Protein AF-A0A974NKE7-F1 (afdb_monomer_lite)

Organism: Peribacillus psychrosaccharolyticus (NCBI:txid1407)

Sequence (252 aa):
MKPCNKSVGILALEALNRRIPELHPKKKYVEEDVRKSLAGFKGEMEVNRHLVRLHNPAYRIFHGLRLSEMYEEHFQMDFLLISPSFFLLIEVIRQKNLFLEWLQRNDFPDIPIEHLVVIANQHAIIKASPQHFSIFDVLINSDYLSLKIEMLQQKYQSETFNQHELLKLSTLLLTSDSPLQINILQKYAINEDELLNGVHCTICFALPMNRKNGNWICHSCGYSSPDSHLPSLRDYTLLKNILLRIRNFVSS

InterPro domains:
  IPR011528 Nuclease-related domain, NERD [PF08378] (39-105)
  IPR011528 Nuclease-related domain, NERD [PS50965] (39-148)

Secondary structure (DSSP, 8-state):
-B-----HHHHHHHHHHHHS-TT-TTHHHHHHHHHHHHHHHHHHHHHHHHHTT---TT-EEEEEEEEE-GGG-EEEEEEEEE-SS-EEEES-HHHHHHHHHHHHHTTPPP--EEEEEEE--TT------GGGGGGGGTEEEGGGHHHHHHHHHHH--S--S-HHHHHHHHHHHHHS-------HHHHHT--GGGSPPS---TTT--SPPEEETTEEE-TTT--EETTTHHHHHHHHHHHH-----GGGGS--

Radius of gyration: 22.73 Å; chains: 1; bounding box: 68×38×58 Å

Foldseek 3Di:
DADLDQALVLLLLVLQLLWFDPPDPCNVVSVVVNVVSVVVSVLLVLLVVLVVPPPDPQKDKHAFFWFADPPRDIDTFGIWIDGQAEIETADDPVVVVRVVVVCVVVVHDDHHYYYAPEGSDPPDDDDDDPVPPVNVVRYYYSVCPSVVVVVVCVVGVDGPDDPVRVVVVVVVSVVRGDRDDDQPCVVSVHDPVSTAAAFADPPPRDPHFDDDPQWTADPPPRDIDNCSCVSVQVNCCSNVVDNDDPVVRHDD

pLDDT: mean 86.79, std 11.86, range [33.91, 97.44]

Structure (mmCIF, N/CA/C/O backbone):
data_AF-A0A974NKE7-F1
#
_entry.id   AF-A0A974NKE7-F1
#
loop_
_atom_site.group_PDB
_atom_site.id
_atom_site.type_symbol
_atom_site.label_atom_id
_atom_site.label_alt_id
_atom_site.label_comp_id
_atom_site.label_asym_id
_atom_site.label_entity_id
_atom_site.label_seq_id
_atom_site.pdbx_PDB_ins_code
_atom_site.Cartn_x
_atom_site.Cartn_y
_atom_site.Cartn_z
_atom_site.occupancy
_atom_site.B_iso_or_equiv
_atom_site.auth_seq_id
_atom_site.auth_comp_id
_atom_site.auth_asym_id
_atom_site.auth_atom_id
_atom_site.pdbx_PDB_model_num
ATOM 1 N N . MET A 1 1 ? 4.248 4.163 13.910 1.00 75.62 1 MET A N 1
ATOM 2 C CA . MET A 1 1 ? 3.367 4.548 12.785 1.00 75.62 1 MET A CA 1
ATOM 3 C C . MET A 1 1 ? 3.995 4.023 11.509 1.00 75.62 1 MET A C 1
ATOM 5 O O . MET A 1 1 ? 5.210 4.133 11.379 1.00 75.62 1 MET A O 1
ATOM 9 N N . LYS A 1 2 ? 3.202 3.447 10.605 1.00 78.12 2 LYS A N 1
ATOM 10 C CA . LYS A 1 2 ? 3.658 2.992 9.281 1.00 78.12 2 LYS A CA 1
ATOM 11 C C . LYS A 1 2 ? 2.958 3.866 8.239 1.00 78.12 2 LYS A C 1
ATOM 13 O O . LYS A 1 2 ? 1.738 3.800 8.235 1.00 78.12 2 LYS A O 1
ATOM 18 N N . PRO A 1 3 ? 3.665 4.695 7.443 1.00 80.19 3 PRO A N 1
ATOM 19 C CA . PRO A 1 3 ? 3.057 5.666 6.525 1.00 80.19 3 PRO A CA 1
ATOM 20 C C . PRO A 1 3 ? 2.392 5.010 5.304 1.00 80.19 3 PRO A C 1
ATOM 22 O O . PRO A 1 3 ? 2.797 3.931 4.875 1.00 80.19 3 PRO A O 1
ATOM 25 N N . CYS A 1 4 ? 1.409 5.699 4.718 1.00 84.38 4 CYS A N 1
ATOM 26 C CA . CYS A 1 4 ? 0.718 5.286 3.496 1.00 84.38 4 CYS A CA 1
ATOM 27 C C . CYS A 1 4 ? 1.604 5.566 2.271 1.00 84.38 4 CYS A C 1
ATOM 29 O O . CYS A 1 4 ? 1.568 6.651 1.691 1.00 84.38 4 CYS A O 1
ATOM 31 N N . ASN A 1 5 ? 2.438 4.594 1.907 1.00 87.12 5 ASN A N 1
ATOM 32 C CA . ASN A 1 5 ? 3.333 4.652 0.752 1.00 87.12 5 ASN A CA 1
ATOM 33 C C . ASN A 1 5 ? 2.929 3.609 -0.291 1.00 87.12 5 ASN A C 1
ATOM 35 O O . ASN A 1 5 ? 2.316 2.597 0.044 1.00 87.12 5 ASN A O 1
ATOM 39 N N . LYS A 1 6 ? 3.346 3.813 -1.549 1.00 87.88 6 LYS A N 1
ATOM 40 C CA . LYS A 1 6 ? 3.208 2.784 -2.589 1.00 87.88 6 LYS A CA 1
ATOM 41 C C . LYS A 1 6 ? 3.825 1.474 -2.103 1.00 87.88 6 LYS A C 1
ATOM 43 O O . LYS A 1 6 ? 4.974 1.457 -1.654 1.00 87.88 6 LYS A O 1
ATOM 48 N N . SER A 1 7 ? 3.078 0.383 -2.236 1.00 87.06 7 SER A N 1
ATOM 49 C CA . SER A 1 7 ? 3.582 -0.946 -1.904 1.00 87.06 7 SER A CA 1
ATOM 50 C C . SER A 1 7 ? 4.723 -1.353 -2.842 1.00 87.06 7 SER A C 1
ATOM 52 O O . SER A 1 7 ? 4.833 -0.868 -3.974 1.00 87.06 7 SER A O 1
ATOM 54 N N . VAL A 1 8 ? 5.558 -2.296 -2.393 1.00 85.62 8 VAL A N 1
ATOM 55 C CA . VAL A 1 8 ? 6.632 -2.880 -3.216 1.00 85.62 8 VAL A CA 1
ATOM 56 C C . VAL A 1 8 ? 6.077 -3.430 -4.533 1.00 85.62 8 VAL A C 1
ATOM 58 O O . VAL A 1 8 ? 6.705 -3.263 -5.573 1.00 85.62 8 VAL A O 1
ATOM 61 N N . GLY A 1 9 ? 4.867 -3.998 -4.513 1.00 88.25 9 GLY A N 1
ATOM 62 C CA . GLY A 1 9 ? 4.185 -4.480 -5.712 1.00 88.25 9 GLY A CA 1
ATOM 63 C C . GLY A 1 9 ? 3.892 -3.389 -6.736 1.00 88.25 9 GLY A C 1
ATOM 64 O O . GLY A 1 9 ? 4.171 -3.582 -7.916 1.00 88.25 9 GLY A O 1
ATOM 65 N N . ILE A 1 10 ? 3.392 -2.228 -6.297 1.00 90.44 10 ILE A N 1
ATOM 66 C CA . ILE A 1 10 ? 3.147 -1.082 -7.189 1.00 90.44 10 ILE A CA 1
ATOM 67 C C . ILE A 1 10 ? 4.469 -0.588 -7.776 1.00 90.44 10 ILE A C 1
ATOM 69 O O . ILE A 1 10 ? 4.565 -0.378 -8.982 1.00 90.44 10 ILE A O 1
ATOM 73 N N . LEU A 1 11 ? 5.501 -0.446 -6.940 1.00 92.00 11 LEU A N 1
ATOM 74 C CA . LEU A 1 11 ? 6.817 0.016 -7.384 1.00 92.00 11 LEU A CA 1
ATOM 75 C C . LEU A 1 11 ? 7.448 -0.948 -8.400 1.00 92.00 11 LEU A C 1
ATOM 77 O O . LEU A 1 11 ? 7.973 -0.502 -9.420 1.00 92.00 11 LEU A O 1
ATOM 81 N N . ALA A 1 12 ? 7.369 -2.258 -8.149 1.00 92.06 12 ALA A N 1
ATOM 82 C CA . ALA A 1 12 ? 7.861 -3.293 -9.057 1.00 92.06 12 ALA A CA 1
ATOM 83 C C . ALA A 1 12 ? 7.084 -3.311 -10.378 1.00 92.06 12 ALA A C 1
ATOM 85 O O . ALA A 1 12 ? 7.673 -3.467 -11.444 1.00 92.06 12 ALA A O 1
ATOM 86 N N . LEU A 1 13 ? 5.773 -3.090 -10.325 1.00 93.88 13 LEU A N 1
ATOM 87 C CA . LEU A 1 13 ? 4.921 -3.013 -11.504 1.00 93.88 13 LEU A CA 1
ATOM 88 C C . LEU A 1 13 ? 5.218 -1.767 -12.359 1.00 93.88 13 LEU A C 1
ATOM 90 O O . LEU A 1 13 ? 5.323 -1.866 -13.581 1.00 93.88 13 LEU A O 1
ATOM 94 N N . GLU A 1 14 ? 5.440 -0.608 -11.733 1.00 95.44 14 GLU A N 1
ATOM 95 C CA . GLU A 1 14 ? 5.904 0.601 -12.424 1.00 95.44 14 GLU A CA 1
ATOM 96 C C . GLU A 1 14 ? 7.304 0.409 -13.036 1.00 95.44 14 GLU A C 1
ATOM 98 O O . GLU A 1 14 ? 7.554 0.861 -14.156 1.00 95.44 14 GLU A O 1
ATOM 103 N N . ALA A 1 15 ? 8.211 -0.267 -12.321 1.00 94.69 15 ALA A N 1
ATOM 104 C CA . ALA A 1 15 ? 9.543 -0.611 -12.819 1.00 94.69 15 ALA A CA 1
ATOM 105 C C . ALA A 1 15 ? 9.474 -1.549 -14.031 1.00 94.69 15 ALA A C 1
ATOM 107 O O . ALA A 1 15 ? 10.172 -1.322 -15.019 1.00 94.69 15 ALA A O 1
ATOM 108 N N . LEU A 1 16 ? 8.595 -2.556 -13.988 1.00 95.56 16 LEU A N 1
ATOM 109 C CA . LEU A 1 16 ? 8.365 -3.469 -15.106 1.00 95.56 16 LEU A CA 1
ATOM 110 C C . LEU A 1 16 ? 7.853 -2.701 -16.322 1.00 95.56 16 LEU A C 1
ATOM 112 O O . LEU A 1 16 ? 8.377 -2.875 -17.417 1.00 95.56 16 LEU A O 1
ATOM 116 N N . ASN A 1 17 ? 6.888 -1.799 -16.128 1.00 96.56 17 ASN A N 1
ATOM 117 C CA . ASN A 1 17 ? 6.334 -1.014 -17.226 1.00 96.56 17 ASN A CA 1
ATOM 118 C C . ASN A 1 17 ? 7.380 -0.137 -17.930 1.00 96.56 17 ASN A C 1
ATOM 120 O O . ASN A 1 17 ? 7.339 0.009 -19.149 1.00 96.56 17 ASN A O 1
ATOM 124 N N . ARG A 1 18 ? 8.336 0.427 -17.178 1.00 95.00 18 ARG A N 1
ATOM 125 C CA . ARG A 1 18 ? 9.456 1.194 -17.752 1.00 95.00 18 ARG A CA 1
ATOM 126 C C . ARG A 1 18 ? 10.454 0.325 -18.514 1.00 95.00 18 ARG A C 1
ATOM 128 O O . ARG A 1 18 ? 11.163 0.833 -19.372 1.00 95.00 18 ARG A O 1
ATOM 135 N N . ARG A 1 19 ? 10.562 -0.958 -18.162 1.00 95.25 19 ARG A N 1
ATOM 136 C CA . ARG A 1 19 ? 11.617 -1.854 -18.658 1.00 95.25 19 ARG A CA 1
ATOM 137 C C . ARG A 1 19 ? 11.140 -2.891 -19.657 1.00 95.25 19 ARG A C 1
ATOM 139 O O . ARG A 1 19 ? 11.972 -3.584 -20.223 1.00 95.25 19 ARG A O 1
ATOM 146 N N . ILE A 1 20 ? 9.844 -2.999 -19.892 1.00 94.94 20 ILE A N 1
ATOM 147 C CA . ILE A 1 20 ? 9.301 -3.867 -20.927 1.00 94.94 20 ILE A CA 1
ATOM 148 C C . ILE A 1 20 ? 9.230 -3.094 -22.261 1.00 94.94 20 ILE A C 1
ATOM 150 O O . ILE A 1 20 ? 8.749 -1.952 -22.267 1.00 94.94 20 ILE A O 1
ATOM 154 N N . PRO A 1 21 ? 9.700 -3.667 -23.388 1.00 95.38 21 PRO A N 1
ATOM 155 C CA . PRO A 1 21 ? 9.634 -3.008 -24.691 1.00 95.38 21 PRO A CA 1
ATOM 156 C C . PRO A 1 21 ? 8.208 -2.578 -25.060 1.00 95.38 21 PRO A C 1
ATOM 158 O O . PRO A 1 21 ? 7.247 -3.293 -24.786 1.00 95.38 21 PRO A O 1
ATOM 161 N N . GLU A 1 22 ? 8.064 -1.438 -25.738 1.00 94.00 22 GLU A N 1
ATOM 162 C CA . GLU A 1 22 ? 6.749 -0.893 -26.125 1.00 94.00 22 GLU A CA 1
ATOM 163 C C . GLU A 1 22 ? 5.931 -1.852 -27.007 1.00 94.00 22 GLU A C 1
ATOM 165 O O . GLU A 1 22 ? 4.713 -1.944 -26.884 1.00 94.00 22 GLU A O 1
ATOM 170 N N . LEU A 1 23 ? 6.599 -2.628 -27.865 1.00 96.00 23 LEU A N 1
ATOM 171 C CA . LEU A 1 23 ? 5.958 -3.612 -28.747 1.00 96.00 23 LEU A CA 1
ATOM 172 C C . LEU A 1 23 ? 5.770 -4.995 -28.096 1.00 96.00 23 LEU A C 1
ATOM 174 O O . LEU A 1 23 ? 5.348 -5.938 -28.764 1.00 96.00 23 LEU A O 1
ATOM 178 N N . HIS A 1 24 ? 6.089 -5.147 -26.809 1.00 97.06 24 HIS A N 1
ATOM 179 C CA . HIS A 1 24 ? 6.007 -6.434 -26.129 1.00 97.06 24 HIS A CA 1
ATOM 180 C C . HIS A 1 24 ? 4.543 -6.902 -25.967 1.00 97.06 24 HIS A C 1
ATOM 182 O O . HIS A 1 24 ? 3.697 -6.108 -25.540 1.00 97.06 24 HIS A O 1
ATOM 188 N N . PRO A 1 25 ? 4.215 -8.196 -26.180 1.00 96.75 25 PRO A N 1
ATOM 189 C CA . PRO A 1 25 ? 2.836 -8.704 -26.088 1.00 96.75 25 PRO A CA 1
ATOM 190 C C . PRO A 1 25 ? 2.139 -8.424 -24.747 1.00 96.75 25 PRO A C 1
ATOM 192 O O . PRO A 1 25 ? 0.920 -8.270 -24.681 1.00 96.75 25 PRO A O 1
ATOM 195 N N . LYS A 1 26 ? 2.915 -8.351 -23.659 1.00 96.75 26 LYS A N 1
ATOM 196 C CA . LYS A 1 26 ? 2.427 -8.059 -22.300 1.00 96.75 26 LYS A CA 1
ATOM 197 C C . LYS A 1 26 ? 2.353 -6.569 -21.937 1.00 96.75 26 LYS A C 1
ATOM 199 O O . LYS A 1 26 ? 1.786 -6.270 -20.890 1.00 96.75 26 LYS A O 1
ATOM 204 N N . LYS A 1 27 ? 2.862 -5.644 -22.766 1.00 96.56 27 LYS A N 1
ATOM 205 C CA . LYS A 1 27 ? 2.949 -4.203 -22.440 1.00 96.56 27 LYS A CA 1
ATOM 206 C C . LYS A 1 27 ? 1.600 -3.633 -21.996 1.00 96.56 27 LYS A C 1
ATOM 208 O O . LYS A 1 27 ? 1.481 -3.150 -20.878 1.00 96.56 27 LYS A O 1
ATOM 213 N N . LYS A 1 28 ? 0.560 -3.807 -22.818 1.00 96.56 28 LYS A N 1
ATOM 214 C CA . LYS A 1 28 ? -0.791 -3.289 -22.534 1.00 96.56 28 LYS A CA 1
ATOM 215 C C . LYS A 1 28 ? -1.397 -3.838 -21.238 1.00 96.56 28 LYS A C 1
ATOM 217 O O . LYS A 1 28 ? -2.093 -3.119 -20.532 1.00 96.56 28 LYS A O 1
ATOM 222 N N . TYR A 1 29 ? -1.139 -5.108 -20.918 1.00 96.50 29 TYR A N 1
ATOM 223 C CA . TYR A 1 29 ? -1.617 -5.714 -19.671 1.00 96.50 29 TYR A CA 1
ATOM 224 C C . TYR A 1 29 ? -0.905 -5.116 -18.456 1.00 96.50 29 TYR A C 1
ATOM 226 O O . TYR A 1 29 ? -1.552 -4.798 -17.462 1.00 96.50 29 TYR A O 1
ATOM 234 N N . VAL A 1 30 ? 0.414 -4.930 -18.553 1.00 96.44 30 VAL A N 1
ATOM 235 C CA . VAL A 1 30 ? 1.220 -4.286 -17.510 1.00 96.44 30 VAL A CA 1
ATOM 236 C C . VAL A 1 30 ? 0.767 -2.840 -17.295 1.00 96.44 30 VAL A C 1
ATOM 238 O O . VAL A 1 30 ? 0.561 -2.443 -16.153 1.00 96.44 30 VAL A O 1
ATOM 241 N N . GLU A 1 31 ? 0.552 -2.069 -18.362 1.00 97.00 31 GLU A N 1
ATOM 242 C CA . GLU A 1 31 ? 0.060 -0.685 -18.288 1.00 97.00 31 GLU A CA 1
ATOM 243 C C . GLU A 1 31 ? -1.312 -0.580 -17.617 1.00 97.00 31 GLU A C 1
ATOM 245 O O . GLU A 1 31 ? -1.529 0.281 -16.761 1.00 97.00 31 GLU A O 1
ATOM 250 N N . GLU A 1 32 ? -2.235 -1.471 -17.974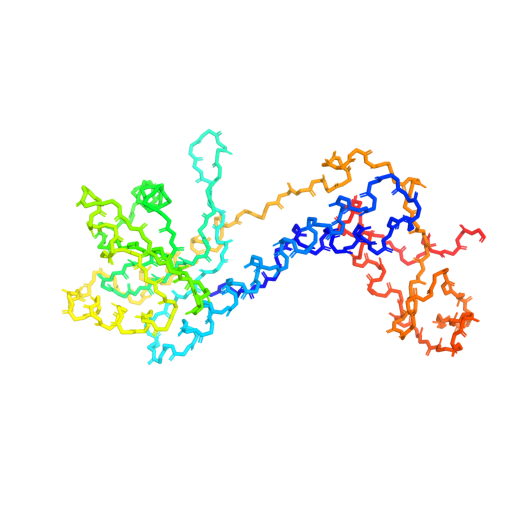 1.00 96.62 32 GLU A N 1
ATOM 251 C CA . GLU A 1 32 ? -3.566 -1.503 -17.377 1.00 96.62 32 GLU A CA 1
ATOM 252 C C . GLU A 1 32 ? -3.506 -1.858 -15.884 1.00 96.62 32 GLU A C 1
ATOM 254 O O . GLU A 1 32 ? -4.177 -1.224 -15.064 1.00 96.62 32 GLU A O 1
ATOM 259 N N . ASP A 1 33 ? -2.661 -2.817 -15.502 1.00 95.94 33 ASP A N 1
ATOM 260 C CA . ASP A 1 33 ? -2.445 -3.168 -14.097 1.00 95.94 33 ASP A CA 1
ATOM 261 C C . ASP A 1 33 ? -1.749 -2.029 -13.325 1.00 95.94 33 ASP A C 1
ATOM 263 O O . ASP A 1 33 ? -2.118 -1.771 -12.174 1.00 95.94 33 ASP A O 1
ATOM 267 N N . VAL A 1 34 ? -0.800 -1.299 -13.936 1.00 96.50 34 VAL A N 1
ATOM 268 C CA . VAL A 1 34 ? -0.217 -0.068 -13.357 1.00 96.50 34 VAL A CA 1
ATOM 269 C C . VAL A 1 34 ? -1.330 0.939 -13.088 1.00 96.50 34 VAL A C 1
ATOM 271 O O . VAL A 1 34 ? -1.454 1.440 -11.970 1.00 96.50 34 VAL A O 1
ATOM 274 N N . ARG A 1 35 ? -2.171 1.215 -14.091 1.00 96.31 35 ARG A N 1
ATOM 275 C CA . ARG A 1 35 ? -3.266 2.188 -13.994 1.00 96.31 35 ARG A CA 1
ATOM 276 C C . ARG A 1 35 ? -4.241 1.825 -12.876 1.00 96.31 35 ARG A C 1
ATOM 278 O O . ARG A 1 35 ? -4.585 2.691 -12.072 1.00 96.31 35 ARG A O 1
ATOM 285 N N . LYS A 1 36 ? -4.661 0.558 -12.797 1.00 94.00 36 LYS A N 1
ATOM 286 C CA . LYS A 1 36 ? -5.542 0.055 -11.728 1.00 94.00 36 LYS A CA 1
ATOM 287 C C . LYS A 1 36 ? -4.897 0.195 -10.352 1.00 94.00 36 LYS A C 1
ATOM 289 O O . LYS A 1 36 ? -5.532 0.713 -9.438 1.00 94.00 36 LYS A O 1
ATOM 294 N N . SER A 1 37 ? -3.636 -0.212 -10.218 1.00 92.50 37 SER A N 1
ATOM 295 C CA . SER A 1 37 ? -2.930 -0.187 -8.931 1.00 92.50 37 SER A CA 1
ATOM 296 C C . SER A 1 37 ? -2.689 1.243 -8.437 1.00 92.50 37 SER A C 1
ATOM 298 O O . SER A 1 37 ? -2.854 1.531 -7.254 1.00 92.50 37 SER A O 1
ATOM 300 N N . LEU A 1 38 ? -2.365 2.170 -9.345 1.00 93.38 38 LEU A N 1
ATOM 301 C CA . LEU A 1 38 ? -2.238 3.593 -9.024 1.00 93.38 38 LEU A CA 1
ATOM 302 C C . LEU A 1 38 ? -3.581 4.241 -8.684 1.00 93.38 38 LEU A C 1
ATOM 304 O O . LEU A 1 38 ? -3.624 5.099 -7.805 1.00 93.38 38 LEU A O 1
ATOM 308 N N . ALA A 1 39 ? -4.671 3.843 -9.345 1.00 90.94 39 ALA A N 1
ATOM 309 C CA . ALA A 1 39 ? -6.011 4.305 -8.991 1.00 90.94 39 ALA A CA 1
ATOM 310 C C . ALA A 1 39 ? -6.422 3.826 -7.589 1.00 90.94 39 ALA A C 1
ATOM 312 O O . ALA A 1 39 ? -6.935 4.632 -6.814 1.00 90.94 39 ALA A O 1
ATOM 313 N N . GLY A 1 40 ? -6.136 2.563 -7.248 1.00 89.81 40 GLY A N 1
ATOM 314 C CA . GLY A 1 40 ? -6.330 2.016 -5.899 1.00 89.81 40 GLY A CA 1
ATOM 315 C C . GLY A 1 40 ? -5.544 2.799 -4.847 1.00 89.81 40 GLY A C 1
ATOM 316 O O . GLY A 1 40 ? -6.140 3.375 -3.940 1.00 89.81 40 GLY A O 1
ATOM 317 N N . PHE A 1 41 ? -4.231 2.958 -5.052 1.00 91.38 41 PHE A N 1
ATOM 318 C CA . PHE A 1 41 ? -3.374 3.740 -4.153 1.00 91.38 41 PHE A CA 1
ATOM 319 C C . PHE A 1 41 ? -3.811 5.207 -4.029 1.00 91.38 41 PHE A C 1
ATOM 321 O O . PHE A 1 41 ? -3.741 5.795 -2.955 1.00 91.38 41 PHE A O 1
ATOM 328 N N . LYS A 1 42 ? -4.302 5.828 -5.109 1.00 91.12 42 LYS A N 1
ATOM 329 C CA . LYS A 1 42 ? -4.867 7.184 -5.044 1.00 91.12 42 LYS A CA 1
ATOM 330 C C . LYS A 1 42 ? -6.124 7.231 -4.167 1.00 91.12 42 LYS A C 1
ATOM 332 O O . LYS A 1 42 ? -6.304 8.205 -3.443 1.00 91.12 42 LYS A O 1
ATOM 337 N N . GLY A 1 43 ? -6.967 6.199 -4.226 1.00 88.88 43 GLY A N 1
ATOM 338 C CA . GLY A 1 43 ? -8.121 6.048 -3.339 1.00 88.88 43 GLY A CA 1
ATOM 339 C C . GLY A 1 43 ? -7.708 5.928 -1.871 1.00 88.88 43 GLY A C 1
ATOM 340 O O . GLY A 1 43 ? -8.230 6.656 -1.030 1.00 88.88 43 GLY A O 1
ATOM 341 N N . GLU A 1 44 ? -6.710 5.095 -1.572 1.00 90.38 44 GLU A N 1
ATOM 342 C CA . GLU A 1 44 ? -6.124 4.990 -0.227 1.00 90.38 44 GLU A CA 1
ATOM 343 C C . GLU A 1 44 ? -5.562 6.336 0.251 1.00 90.38 44 GLU A C 1
ATOM 345 O O . GLU A 1 44 ? -5.829 6.769 1.370 1.00 90.38 44 GLU A O 1
ATOM 350 N N . MET A 1 45 ? -4.833 7.052 -0.608 1.00 90.50 45 MET A N 1
ATOM 351 C CA . MET A 1 45 ? -4.284 8.370 -0.279 1.00 90.50 45 MET A CA 1
ATOM 352 C C . MET A 1 45 ? -5.365 9.403 0.044 1.00 90.50 45 MET A C 1
ATOM 354 O O . MET A 1 45 ? -5.150 10.256 0.908 1.00 90.50 45 MET A O 1
ATOM 358 N N . GLU A 1 46 ? -6.522 9.322 -0.610 1.00 90.88 46 GLU A N 1
ATOM 359 C CA . GLU A 1 46 ? -7.661 10.177 -0.288 1.00 90.88 46 GLU A CA 1
ATOM 360 C C . GLU A 1 46 ? -8.199 9.866 1.112 1.00 90.88 46 GLU A C 1
ATOM 362 O O . GLU A 1 46 ? -8.347 10.783 1.914 1.00 90.88 46 GLU A O 1
ATOM 367 N N . VAL A 1 47 ? -8.382 8.592 1.473 1.00 90.62 47 VAL A N 1
ATOM 368 C CA . VAL A 1 47 ? -8.761 8.196 2.845 1.00 90.62 47 VAL A CA 1
ATOM 369 C C . VAL A 1 47 ? -7.712 8.664 3.861 1.00 90.62 47 VAL A C 1
ATOM 371 O O . VAL A 1 47 ? -8.045 9.302 4.866 1.00 90.62 47 VAL A O 1
ATOM 374 N N . ASN A 1 48 ? -6.430 8.435 3.565 1.00 91.19 48 ASN A N 1
ATOM 375 C CA . ASN A 1 48 ? -5.309 8.840 4.409 1.00 91.19 48 ASN A CA 1
ATOM 376 C C . ASN A 1 48 ? -5.295 10.355 4.683 1.00 91.19 48 ASN A C 1
ATOM 378 O O . ASN A 1 48 ? -4.997 10.788 5.797 1.00 91.19 48 ASN A O 1
ATOM 382 N N . ARG A 1 49 ? -5.680 11.180 3.700 1.00 90.25 49 ARG A N 1
ATOM 383 C CA . ARG A 1 49 ? -5.783 12.641 3.855 1.00 90.25 49 ARG A CA 1
ATOM 384 C C . ARG A 1 49 ? -6.755 13.045 4.968 1.00 90.25 49 ARG A C 1
ATOM 386 O O . ARG A 1 49 ? -6.553 14.072 5.613 1.00 90.25 49 ARG A O 1
ATOM 393 N N . HIS A 1 50 ? -7.829 12.290 5.191 1.00 90.00 50 HIS A N 1
ATOM 394 C CA . HIS A 1 50 ? -8.762 12.550 6.296 1.00 90.00 50 HIS A CA 1
ATOM 395 C C . HIS A 1 50 ? -8.196 12.062 7.633 1.00 90.00 50 HIS A C 1
ATOM 397 O O . HIS A 1 50 ? -8.294 12.776 8.627 1.00 90.00 50 HIS A O 1
ATOM 403 N N . LEU A 1 51 ? -7.532 10.906 7.637 1.00 89.50 51 LEU A N 1
ATOM 404 C CA . LEU A 1 51 ? -6.928 10.314 8.830 1.00 89.50 51 LEU A CA 1
ATOM 405 C C . LEU A 1 51 ? -5.777 11.140 9.419 1.00 89.50 51 LEU A C 1
ATOM 407 O O . LEU A 1 51 ? -5.729 11.353 10.625 1.00 89.50 51 LEU A O 1
ATOM 411 N N . VAL A 1 52 ? -4.875 11.660 8.584 1.00 86.25 52 VAL A N 1
ATOM 412 C CA . VAL A 1 52 ? -3.734 12.478 9.045 1.00 86.25 52 VAL A CA 1
ATOM 413 C C . VAL A 1 52 ? -4.185 13.817 9.647 1.00 86.25 52 VAL A C 1
ATOM 415 O O . VAL A 1 52 ? -3.473 14.402 10.456 1.00 86.25 52 VAL A O 1
ATOM 418 N N . ARG A 1 53 ? -5.385 14.297 9.292 1.00 87.38 53 ARG A N 1
ATOM 419 C CA . ARG A 1 53 ? -5.979 15.524 9.851 1.00 87.38 53 ARG A CA 1
ATOM 420 C C . ARG A 1 53 ? -6.629 15.322 11.221 1.00 87.38 53 ARG A C 1
ATOM 422 O O . ARG A 1 53 ? -7.118 16.290 11.800 1.00 87.38 53 ARG A O 1
ATOM 429 N N . LEU A 1 54 ? -6.660 14.097 11.745 1.00 86.44 54 LEU A N 1
ATOM 430 C CA . LEU A 1 54 ? -7.145 13.838 13.096 1.00 86.44 54 LEU A CA 1
ATOM 431 C C . LEU A 1 54 ? -6.130 14.399 14.101 1.00 86.44 54 LEU A C 1
ATOM 433 O O . LEU A 1 54 ? -5.058 13.836 14.305 1.00 86.44 54 LEU A O 1
ATOM 437 N N . HIS A 1 55 ? -6.470 15.510 14.752 1.00 75.94 55 HIS A N 1
ATOM 438 C CA . HIS A 1 55 ? -5.609 16.176 15.735 1.00 75.94 55 HIS A CA 1
ATOM 439 C C . HIS A 1 55 ? -5.693 15.515 17.123 1.00 75.94 55 HIS A C 1
ATOM 441 O O . HIS A 1 55 ? -5.924 16.194 18.121 1.00 75.94 55 HIS A O 1
ATOM 447 N N . ASN A 1 56 ? -5.524 14.191 17.203 1.00 84.31 56 ASN A N 1
ATOM 448 C CA . ASN A 1 56 ? -5.518 13.471 18.476 1.00 84.31 56 ASN A CA 1
ATOM 449 C C . ASN A 1 56 ? -4.173 12.751 18.696 1.00 84.31 56 ASN A C 1
ATOM 451 O O . ASN A 1 56 ? -3.889 11.762 18.015 1.00 84.31 56 ASN A O 1
ATOM 455 N N . PRO A 1 57 ? -3.347 13.197 19.662 1.00 83.44 57 PRO A N 1
ATOM 456 C CA . PRO A 1 57 ? -2.031 12.616 19.913 1.00 83.44 57 PRO A CA 1
ATOM 457 C C . PRO A 1 57 ? -2.089 11.198 20.496 1.00 83.44 57 PRO A C 1
ATOM 459 O O . PRO A 1 57 ? -1.058 10.526 20.538 1.00 83.44 57 PRO A O 1
ATOM 462 N N . ALA A 1 58 ? -3.253 10.724 20.948 1.00 85.56 58 ALA A N 1
ATOM 463 C CA . ALA A 1 58 ? -3.432 9.354 21.417 1.00 85.56 58 ALA A CA 1
ATOM 464 C C . ALA A 1 58 ? -3.646 8.357 20.267 1.00 85.56 58 ALA A C 1
ATOM 466 O O . ALA A 1 58 ? -3.451 7.159 20.461 1.00 85.56 58 ALA A O 1
ATOM 467 N N . TYR A 1 59 ? -4.004 8.827 19.068 1.00 91.06 59 TYR A N 1
ATOM 468 C CA . TYR A 1 59 ? -4.208 7.941 17.927 1.00 91.06 59 TYR A CA 1
ATOM 469 C C . TYR A 1 59 ? -2.871 7.482 17.343 1.00 91.06 59 TYR A C 1
ATOM 471 O O . TYR A 1 59 ? -1.888 8.229 17.257 1.00 91.06 59 TYR A O 1
ATOM 479 N N . ARG A 1 60 ? -2.820 6.217 16.927 1.00 92.06 60 ARG A N 1
ATOM 480 C CA . ARG A 1 60 ? -1.751 5.687 16.075 1.00 92.06 60 ARG A CA 1
ATOM 481 C C . ARG A 1 60 ? -2.399 5.066 14.855 1.00 92.06 60 ARG A C 1
ATOM 483 O O . ARG A 1 60 ? -3.342 4.293 14.976 1.00 92.06 60 ARG A O 1
ATOM 490 N N . ILE A 1 61 ? -1.879 5.417 13.688 1.00 92.69 61 ILE A N 1
ATOM 491 C CA . ILE A 1 61 ? -2.420 4.976 12.409 1.00 92.69 61 ILE A CA 1
ATOM 492 C C . ILE A 1 61 ? -1.361 4.123 11.715 1.00 92.69 61 ILE A C 1
ATOM 494 O O . ILE A 1 61 ? -0.166 4.463 11.699 1.00 92.69 61 ILE A O 1
ATOM 498 N N . PHE A 1 62 ? -1.801 2.987 11.194 1.00 92.25 62 PHE A N 1
ATOM 499 C CA . PHE A 1 62 ? -0.982 2.035 10.466 1.00 92.25 62 PHE A CA 1
ATOM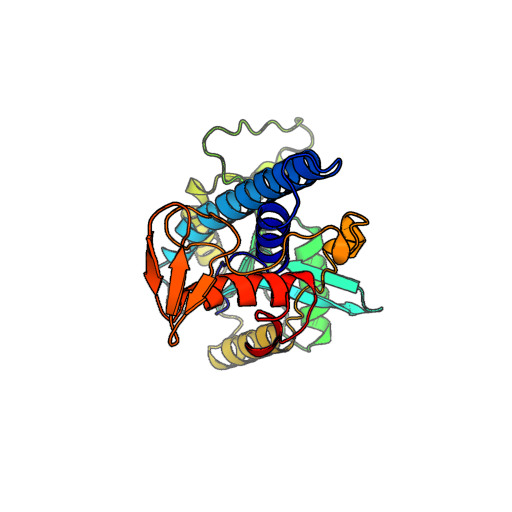 500 C C . PHE A 1 62 ? -1.608 1.753 9.110 1.00 92.25 62 PHE A C 1
ATOM 502 O O . PHE A 1 62 ? -2.818 1.549 9.014 1.00 92.25 62 PHE A O 1
ATOM 509 N N . HIS A 1 63 ? -0.761 1.727 8.085 1.00 90.06 63 HIS A N 1
ATOM 510 C CA . HIS A 1 63 ? -1.168 1.527 6.703 1.00 90.06 63 HIS A CA 1
ATOM 511 C C . HIS A 1 63 ? -0.587 0.233 6.139 1.00 90.06 63 HIS A C 1
ATOM 513 O O . HIS A 1 63 ? 0.619 -0.009 6.270 1.00 90.06 63 HIS A O 1
ATOM 519 N N . GLY A 1 64 ? -1.433 -0.581 5.507 1.00 88.12 64 GLY A N 1
ATOM 520 C CA . GLY A 1 64 ? -1.030 -1.816 4.829 1.00 88.12 64 GLY A CA 1
ATOM 521 C C . GLY A 1 64 ? -0.272 -2.788 5.736 1.00 88.12 64 GLY A C 1
ATOM 522 O O . GLY A 1 64 ? 0.771 -3.307 5.331 1.00 88.12 64 GLY A O 1
ATOM 523 N N . LEU A 1 65 ? -0.708 -2.971 6.987 1.00 89.69 65 LEU A N 1
ATOM 524 C CA . LEU A 1 65 ? -0.116 -3.975 7.881 1.00 89.69 65 LEU A CA 1
ATOM 525 C C . LEU A 1 65 ? -0.458 -5.366 7.364 1.00 89.69 65 LEU A C 1
ATOM 527 O O . LEU A 1 65 ? -1.633 -5.661 7.160 1.00 89.69 65 LEU A O 1
ATOM 531 N N . ARG A 1 66 ? 0.551 -6.216 7.179 1.00 89.81 66 ARG A N 1
ATOM 532 C CA . ARG A 1 66 ? 0.369 -7.599 6.740 1.00 89.81 66 ARG A CA 1
ATOM 533 C C . ARG A 1 66 ? 0.817 -8.552 7.836 1.00 89.81 66 ARG A C 1
ATOM 535 O O . ARG A 1 66 ? 2.011 -8.791 8.015 1.00 89.81 66 ARG A O 1
ATOM 542 N N . LEU A 1 67 ? -0.160 -9.094 8.552 1.00 90.50 67 LEU A N 1
ATOM 543 C CA . LEU A 1 67 ? 0.053 -9.993 9.681 1.00 90.50 67 LEU A CA 1
ATOM 544 C C . LEU A 1 67 ? -0.129 -11.444 9.235 1.00 90.50 67 LEU A C 1
ATOM 546 O O . LEU A 1 67 ? -0.876 -11.727 8.296 1.00 90.50 67 LEU A O 1
ATOM 550 N N . SER A 1 68 ? 0.587 -12.357 9.883 1.00 83.44 68 SER A N 1
ATOM 551 C CA . SER A 1 68 ? 0.435 -13.795 9.671 1.00 83.44 68 SER A CA 1
ATOM 552 C C . SER A 1 68 ? -0.651 -14.379 10.572 1.00 83.44 68 SER A C 1
ATOM 554 O O . SER A 1 68 ? -0.757 -14.050 11.756 1.00 83.44 68 SER A O 1
ATOM 556 N N . GLU A 1 69 ? -1.420 -15.289 10.000 1.00 74.38 69 GLU A N 1
ATOM 557 C CA . GLU A 1 69 ? -2.372 -16.176 10.648 1.00 74.38 69 GLU A CA 1
ATOM 558 C C . GLU A 1 69 ? -1.754 -17.584 10.838 1.00 74.38 69 GLU A C 1
ATOM 560 O O . GLU A 1 69 ? -0.581 -17.817 10.537 1.00 74.38 69 GLU A O 1
ATOM 565 N N . MET A 1 70 ? -2.521 -18.527 11.397 1.00 64.81 70 MET A N 1
ATOM 566 C CA . MET A 1 70 ? -2.215 -19.954 11.357 1.00 64.81 70 MET A CA 1
ATOM 567 C C . MET A 1 70 ? -2.056 -20.439 9.907 1.00 64.81 70 MET A C 1
ATOM 569 O O . MET A 1 70 ? -2.666 -19.905 8.987 1.00 64.81 70 MET A O 1
ATOM 573 N N . TYR A 1 71 ? -1.243 -21.481 9.721 1.00 65.19 71 TYR A N 1
ATOM 574 C CA . TYR A 1 71 ? -0.999 -22.127 8.422 1.00 65.19 71 TYR A CA 1
ATOM 575 C C . TYR A 1 71 ? -0.360 -21.232 7.345 1.00 65.19 71 TYR A C 1
ATOM 577 O O . TYR A 1 71 ? -0.549 -21.477 6.159 1.00 65.19 71 TYR A O 1
ATOM 585 N N . GLU A 1 72 ? 0.422 -20.225 7.749 1.00 63.03 72 GLU A N 1
ATOM 586 C CA . GLU A 1 72 ? 1.124 -19.299 6.839 1.00 63.03 72 GLU A CA 1
ATOM 587 C C . GLU A 1 72 ? 0.203 -18.448 5.947 1.00 63.03 72 GLU A C 1
ATOM 589 O O . GLU A 1 72 ? 0.659 -17.786 5.011 1.00 63.03 72 GLU A O 1
ATOM 594 N N . GLU A 1 73 ? -1.095 -18.397 6.251 1.00 76.19 73 GLU A N 1
ATOM 595 C CA . GLU A 1 73 ? -1.973 -17.423 5.618 1.00 76.19 73 GLU A CA 1
ATOM 596 C C . GLU A 1 73 ? -1.662 -16.024 6.154 1.00 76.19 73 GLU A C 1
ATOM 598 O O . GLU A 1 73 ? -1.309 -15.829 7.315 1.00 76.19 73 GLU A O 1
ATOM 603 N N . HIS A 1 74 ? -1.750 -15.017 5.291 1.00 83.94 74 HIS A N 1
ATOM 604 C CA . HIS A 1 74 ? -1.515 -13.630 5.670 1.00 83.94 74 HIS A CA 1
ATOM 605 C C . HIS A 1 74 ? -2.745 -12.798 5.347 1.00 83.94 74 HIS A C 1
ATOM 607 O O . HIS A 1 74 ? -3.306 -12.918 4.255 1.00 83.94 74 HIS A O 1
ATOM 613 N N . PHE A 1 75 ? -3.095 -11.876 6.239 1.00 88.31 75 PHE A N 1
ATOM 614 C CA . PHE A 1 75 ? -4.113 -10.868 5.972 1.00 88.31 75 PHE A CA 1
ATOM 615 C C . PHE A 1 75 ? -3.499 -9.475 6.007 1.00 88.31 75 PHE A C 1
ATOM 617 O O . PHE A 1 75 ? -2.623 -9.169 6.818 1.00 88.31 75 PHE A O 1
ATOM 624 N N . GLN A 1 76 ? -3.950 -8.636 5.080 1.00 87.88 76 GLN A N 1
ATOM 625 C CA . GLN A 1 76 ? -3.555 -7.240 5.000 1.00 87.88 76 GLN A CA 1
ATOM 626 C C . GLN A 1 76 ? -4.679 -6.363 5.549 1.00 87.88 76 GLN A C 1
ATOM 628 O O . GLN A 1 76 ? -5.852 -6.607 5.269 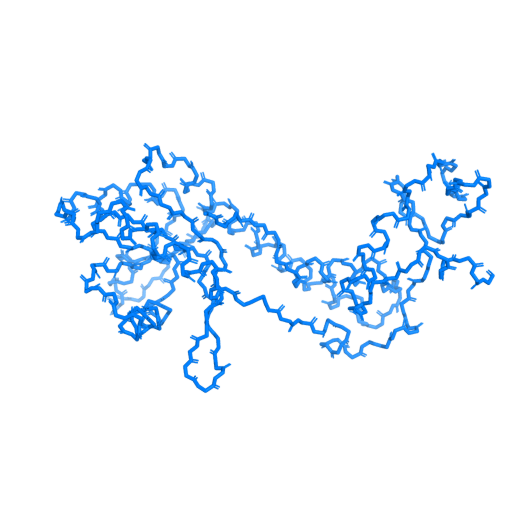1.00 87.88 76 GLN A O 1
ATOM 633 N N . MET A 1 77 ? -4.304 -5.349 6.322 1.00 90.19 77 MET A N 1
ATOM 634 C CA . MET A 1 77 ? -5.184 -4.286 6.793 1.00 90.19 77 MET A CA 1
ATOM 635 C C . MET A 1 77 ? -4.743 -2.970 6.164 1.00 90.19 77 MET A C 1
ATOM 637 O O . MET A 1 77 ? -3.628 -2.506 6.426 1.00 90.19 77 MET A O 1
ATOM 641 N N . ASP A 1 78 ? -5.613 -2.365 5.359 1.00 84.19 78 ASP A N 1
ATOM 642 C CA . ASP A 1 78 ? -5.279 -1.149 4.619 1.00 84.19 78 ASP A CA 1
ATOM 643 C C . ASP A 1 78 ? -5.140 0.053 5.553 1.00 84.19 78 ASP A C 1
ATOM 645 O O . ASP A 1 78 ? -4.128 0.757 5.498 1.00 84.19 78 ASP A O 1
ATOM 649 N N . PHE A 1 79 ? -6.077 0.223 6.492 1.00 92.88 79 PHE A N 1
ATOM 650 C CA . PHE A 1 79 ? -5.943 1.181 7.588 1.00 92.88 79 PHE A CA 1
ATOM 651 C C . PHE A 1 79 ? -6.368 0.575 8.920 1.00 92.88 79 PHE A C 1
ATOM 653 O O . PHE A 1 79 ? -7.498 0.113 9.075 1.00 92.88 79 PHE A O 1
ATOM 660 N N . LEU A 1 80 ? -5.478 0.677 9.903 1.00 95.06 80 LEU A N 1
ATOM 661 C CA . LEU A 1 80 ? -5.770 0.427 11.307 1.00 95.06 80 LEU A CA 1
ATOM 662 C C . LEU A 1 80 ? -5.494 1.705 12.100 1.00 95.06 80 LEU A C 1
ATOM 664 O O . LEU A 1 80 ? -4.352 2.165 12.175 1.00 95.06 80 LEU A O 1
ATOM 668 N N . LEU A 1 81 ? -6.537 2.264 12.705 1.00 94.81 81 LEU A N 1
ATOM 669 C CA . LEU A 1 81 ? -6.431 3.299 13.726 1.00 94.81 81 LEU A CA 1
ATOM 670 C C . LEU A 1 81 ? -6.582 2.630 15.088 1.00 94.81 81 LEU A C 1
ATOM 672 O O . LEU A 1 81 ? -7.602 2.002 15.364 1.00 94.81 81 LEU A O 1
ATOM 676 N N . ILE A 1 82 ? -5.583 2.794 15.949 1.00 94.25 82 ILE A N 1
ATOM 677 C CA . ILE A 1 82 ? -5.680 2.406 17.356 1.00 94.25 82 ILE A CA 1
ATOM 678 C C . ILE A 1 82 ? -5.790 3.649 18.238 1.00 94.25 82 ILE A C 1
ATOM 680 O O . ILE A 1 82 ? -5.073 4.636 18.041 1.00 94.25 82 ILE A O 1
ATOM 684 N N . SER A 1 83 ? -6.697 3.583 19.207 1.00 93.56 83 SER A N 1
ATOM 685 C CA . SER A 1 83 ? -6.890 4.575 20.262 1.00 93.56 83 SER A CA 1
ATOM 686 C C . SER A 1 83 ? -6.918 3.884 21.635 1.00 93.56 83 SER A C 1
ATOM 688 O O . SER A 1 83 ? -7.016 2.657 21.687 1.00 93.56 83 SER A O 1
ATOM 690 N N . PRO A 1 84 ? -6.860 4.638 22.748 1.00 91.88 84 PRO A N 1
ATOM 691 C CA . PRO A 1 84 ? -6.982 4.073 24.094 1.00 91.88 84 PRO A CA 1
ATOM 692 C C . PRO A 1 84 ? -8.296 3.327 24.376 1.00 91.88 84 PRO A C 1
ATOM 694 O O . PRO A 1 84 ? -8.315 2.446 25.232 1.00 91.88 84 PRO A O 1
ATOM 697 N N . SER A 1 85 ? -9.401 3.672 23.704 1.00 92.50 85 SER A N 1
ATOM 698 C CA . SER A 1 85 ? -10.741 3.148 24.024 1.00 92.50 85 SER A CA 1
ATOM 699 C C . SER A 1 85 ? -11.372 2.283 22.930 1.00 92.50 85 SER A C 1
ATOM 701 O O . SER A 1 85 ? -12.279 1.505 23.216 1.00 92.50 85 SER A O 1
ATOM 703 N N . PHE A 1 86 ? -10.904 2.388 21.686 1.00 94.06 86 PHE A N 1
ATOM 704 C CA . PHE A 1 86 ? -11.367 1.557 20.574 1.00 94.06 86 PHE A CA 1
ATOM 705 C C . PHE A 1 86 ? -10.316 1.436 19.471 1.00 94.06 86 PHE A C 1
ATOM 707 O O . PHE A 1 86 ? -9.472 2.321 19.286 1.00 94.06 86 PHE A O 1
ATOM 714 N N . PHE A 1 87 ? -10.422 0.381 18.669 1.00 95.31 87 PHE A N 1
ATOM 715 C CA . PHE A 1 87 ? -9.722 0.264 17.392 1.00 95.31 87 PHE A CA 1
ATOM 716 C C . PHE A 1 87 ? -10.708 0.416 16.238 1.00 95.31 87 PHE A C 1
ATOM 718 O O . PHE A 1 87 ? -11.872 0.030 16.336 1.00 95.31 87 PHE A O 1
ATOM 725 N N . LEU A 1 88 ? -10.242 0.988 15.135 1.00 95.31 88 LEU A N 1
ATOM 726 C CA . LEU A 1 88 ? -11.014 1.149 13.914 1.00 95.31 88 LEU A CA 1
ATOM 727 C C . LEU A 1 88 ? -10.218 0.597 12.735 1.00 95.31 88 LEU A C 1
ATOM 729 O O . LEU A 1 88 ? -9.122 1.079 12.441 1.00 95.31 88 LEU A O 1
ATOM 733 N N . LEU A 1 89 ? -10.799 -0.377 12.038 1.00 94.88 89 LEU A N 1
ATOM 734 C CA . LEU A 1 89 ? -10.305 -0.849 10.749 1.00 94.88 89 LEU A CA 1
ATOM 735 C C . LEU A 1 89 ? -11.107 -0.195 9.626 1.00 94.88 89 LEU A C 1
ATOM 737 O O . LEU A 1 89 ? -12.336 -0.242 9.629 1.00 94.88 89 LEU A O 1
ATOM 741 N N . ILE A 1 90 ? -10.424 0.382 8.640 1.00 92.31 90 ILE A N 1
ATOM 742 C CA . ILE A 1 90 ? -11.080 0.749 7.381 1.00 92.31 90 ILE A CA 1
ATOM 743 C C . ILE A 1 90 ? -10.904 -0.425 6.437 1.00 92.31 90 ILE A C 1
ATOM 745 O O . ILE A 1 90 ? -9.906 -0.500 5.731 1.00 92.31 90 ILE A O 1
ATOM 749 N N . GLU A 1 91 ? -11.827 -1.374 6.535 1.00 86.44 91 GLU A N 1
ATOM 750 C CA . GLU A 1 91 ? -11.825 -2.624 5.789 1.00 86.44 91 GLU A CA 1
ATOM 751 C C . GLU A 1 91 ? -13.191 -3.317 5.945 1.00 86.44 91 GLU A C 1
ATOM 753 O O . GLU A 1 91 ? -14.027 -2.920 6.766 1.00 86.44 91 GLU A O 1
ATOM 758 N N . VAL A 1 92 ? -13.435 -4.383 5.180 1.00 84.25 92 VAL A N 1
ATOM 759 C CA . VAL A 1 92 ? -14.630 -5.220 5.360 1.00 84.25 92 VAL A CA 1
ATOM 760 C C . VAL A 1 92 ? -14.545 -6.089 6.628 1.00 84.25 92 VAL A C 1
ATOM 762 O O . VAL A 1 92 ? -13.476 -6.324 7.193 1.00 84.25 92 VAL A O 1
ATOM 765 N N . ILE A 1 93 ? -15.696 -6.604 7.079 1.00 88.69 93 ILE A N 1
ATOM 766 C CA . ILE A 1 93 ? -15.844 -7.345 8.349 1.00 88.69 93 ILE A CA 1
ATOM 767 C C . ILE A 1 93 ? -14.878 -8.530 8.508 1.00 88.69 93 ILE A C 1
ATOM 769 O O . ILE A 1 93 ? -14.465 -8.846 9.623 1.00 88.69 93 ILE A O 1
ATOM 773 N N . ARG A 1 94 ? -14.485 -9.176 7.403 1.00 89.50 94 ARG A N 1
ATOM 774 C CA . ARG A 1 94 ? -13.599 -10.345 7.426 1.00 89.50 94 ARG A CA 1
ATOM 775 C C . ARG A 1 94 ? -12.267 -10.020 8.105 1.00 89.50 94 ARG A C 1
ATOM 777 O O . ARG A 1 94 ? -11.856 -10.748 8.997 1.00 89.50 94 ARG A O 1
ATOM 784 N N . GLN A 1 95 ? -11.621 -8.918 7.735 1.00 90.19 95 GLN A N 1
ATOM 785 C CA . GLN A 1 95 ? -10.317 -8.529 8.274 1.00 90.19 95 GLN A CA 1
ATOM 786 C C . GLN A 1 95 ? -10.404 -8.119 9.742 1.00 90.19 95 GLN A C 1
ATOM 788 O O . GLN A 1 95 ? -9.478 -8.396 10.498 1.00 90.19 95 GLN A O 1
ATOM 793 N N . LYS A 1 96 ? -11.531 -7.536 10.173 1.00 92.19 96 LYS A N 1
ATOM 794 C CA . LYS A 1 96 ? -11.795 -7.309 11.599 1.00 92.19 96 LYS A CA 1
ATOM 795 C C . LYS A 1 96 ? -11.782 -8.625 12.381 1.00 92.19 96 LYS A C 1
ATOM 797 O O . LYS A 1 96 ? -11.164 -8.673 13.438 1.00 92.19 96 LYS A O 1
ATOM 802 N N . ASN A 1 97 ? -12.429 -9.675 11.874 1.00 91.62 97 ASN A N 1
ATOM 803 C CA . ASN A 1 97 ? -12.459 -10.971 12.559 1.00 91.62 97 ASN A CA 1
ATOM 804 C C . ASN A 1 97 ? -11.060 -11.597 12.642 1.00 91.62 97 ASN A C 1
ATOM 806 O O . ASN A 1 97 ? -10.644 -12.006 13.720 1.00 91.62 97 ASN A O 1
ATOM 810 N N . LEU A 1 98 ? -10.299 -11.563 11.545 1.00 92.25 98 LEU A N 1
ATOM 811 C CA . LEU A 1 98 ? -8.910 -12.043 11.526 1.00 92.25 98 LEU A CA 1
ATOM 812 C C . LEU A 1 98 ? -8.022 -11.275 12.516 1.00 92.25 98 LEU A C 1
ATOM 814 O O . LEU A 1 98 ? -7.199 -11.857 13.220 1.00 92.25 98 LEU A O 1
ATOM 818 N N . PHE A 1 99 ? -8.213 -9.958 12.617 1.00 93.50 99 PHE A N 1
ATOM 819 C CA . PHE A 1 99 ? -7.467 -9.140 13.564 1.00 93.50 99 PHE A CA 1
ATOM 820 C C . PHE A 1 99 ? -7.853 -9.407 15.024 1.00 93.50 99 PHE A C 1
ATOM 822 O O . PHE A 1 99 ? -6.976 -9.429 15.886 1.00 93.50 99 PHE A O 1
ATOM 829 N N . LEU A 1 100 ? -9.137 -9.655 15.306 1.00 92.44 100 LEU A N 1
ATOM 830 C CA . LEU A 1 100 ? -9.601 -10.077 16.632 1.00 92.44 100 LEU A CA 1
ATOM 831 C C . LEU A 1 100 ? -8.931 -11.385 17.060 1.00 92.44 100 LEU A C 1
ATOM 833 O O . LEU A 1 100 ? -8.373 -11.455 18.154 1.00 92.44 100 LEU A O 1
ATOM 837 N N . GLU A 1 101 ? -8.919 -12.389 16.184 1.00 91.25 101 GLU A N 1
ATOM 838 C CA . GLU A 1 101 ? -8.239 -13.656 16.459 1.00 91.25 101 GLU A CA 1
ATOM 839 C C . GLU A 1 101 ? -6.736 -13.456 16.680 1.00 91.25 101 GLU A C 1
ATOM 841 O O . GLU A 1 101 ? -6.149 -14.039 17.593 1.00 91.25 101 GLU A O 1
ATOM 846 N N . TRP A 1 102 ? -6.100 -12.595 15.880 1.00 92.94 102 TRP A N 1
ATOM 847 C CA . TRP A 1 102 ? -4.686 -12.271 16.047 1.00 92.94 102 TRP A CA 1
ATOM 848 C C . TRP A 1 102 ? -4.395 -11.608 17.403 1.00 92.94 102 TRP A C 1
ATOM 850 O O . TRP A 1 102 ? -3.410 -11.967 18.049 1.00 92.94 102 TRP A O 1
ATOM 860 N N . LEU A 1 103 ? -5.243 -10.684 17.870 1.00 92.50 103 LEU A N 1
ATOM 861 C CA . LEU A 1 103 ? -5.089 -10.042 19.183 1.00 92.50 103 LEU A CA 1
ATOM 862 C C . LEU A 1 103 ? -5.224 -11.044 20.331 1.00 92.50 103 LEU A C 1
ATOM 864 O O . LEU A 1 103 ? -4.385 -11.043 21.232 1.00 92.50 103 LEU A O 1
ATOM 868 N N . GLN A 1 104 ? -6.224 -11.926 20.262 1.00 91.06 104 GLN A N 1
ATOM 869 C CA . GLN A 1 104 ? -6.448 -12.971 21.266 1.00 91.06 104 GLN A CA 1
ATOM 870 C C . GLN A 1 104 ? -5.249 -13.917 21.378 1.00 91.06 104 GLN A C 1
ATOM 872 O O . GLN A 1 104 ? -4.813 -14.236 22.478 1.00 91.06 104 GLN A O 1
ATOM 877 N N . ARG A 1 105 ? -4.658 -14.316 20.244 1.00 90.56 105 ARG A N 1
ATOM 878 C CA . ARG A 1 105 ? -3.457 -15.173 20.220 1.00 90.56 105 ARG A CA 1
ATOM 879 C C . ARG A 1 105 ? -2.206 -14.493 20.791 1.00 90.56 105 ARG A C 1
ATOM 881 O O . ARG A 1 105 ? -1.262 -15.188 21.144 1.00 90.56 105 ARG A O 1
ATOM 888 N N . ASN A 1 106 ? -2.178 -13.161 20.840 1.00 90.38 106 ASN A N 1
ATOM 889 C CA . ASN A 1 106 ? -1.070 -12.377 21.395 1.00 90.38 106 ASN A CA 1
ATOM 890 C C . ASN A 1 106 ? -1.374 -11.846 22.810 1.00 90.38 106 ASN A C 1
ATOM 892 O O . ASN A 1 106 ? -0.712 -10.908 23.263 1.00 90.38 106 ASN A O 1
ATOM 896 N N . ASP A 1 107 ? -2.367 -12.432 23.489 1.00 90.12 107 ASP A N 1
ATOM 897 C CA . ASP A 1 107 ? -2.752 -12.129 24.872 1.00 90.12 107 ASP A CA 1
ATOM 898 C C . ASP A 1 107 ? -3.082 -10.644 25.114 1.00 90.12 107 ASP A C 1
ATOM 900 O O . ASP A 1 107 ? -2.781 -10.081 26.172 1.00 90.12 107 ASP A O 1
ATOM 904 N N . PHE A 1 108 ? -3.685 -9.977 24.123 1.00 88.50 108 PHE A N 1
ATOM 905 C CA . PHE A 1 108 ? -4.224 -8.630 24.312 1.00 88.50 108 PHE A CA 1
ATOM 906 C C . PHE A 1 108 ? -5.654 -8.684 24.862 1.00 88.50 108 PHE A C 1
ATOM 908 O O . PHE A 1 108 ? -6.426 -9.557 24.462 1.00 88.50 108 PHE A O 1
ATOM 915 N N . PRO A 1 109 ? -6.024 -7.757 25.768 1.00 85.50 109 PRO A N 1
ATOM 916 C CA . PRO A 1 109 ? -7.366 -7.715 26.328 1.00 85.50 109 PRO A CA 1
ATOM 917 C C . PRO A 1 109 ? -8.403 -7.393 25.252 1.00 85.50 109 PRO A C 1
ATOM 919 O O . PRO A 1 109 ? -8.103 -6.732 24.251 1.00 85.50 109 PRO A O 1
ATOM 922 N N . ASP A 1 110 ? -9.639 -7.819 25.502 1.00 85.81 110 ASP A N 1
ATOM 923 C CA . ASP A 1 110 ? -10.767 -7.472 24.649 1.00 85.81 110 ASP A CA 1
ATOM 924 C C . ASP A 1 110 ? -10.930 -5.952 24.590 1.00 85.81 110 ASP A C 1
ATOM 926 O O . ASP A 1 110 ? -11.004 -5.263 25.608 1.00 85.81 110 ASP A O 1
ATOM 930 N N . ILE A 1 111 ? -11.009 -5.432 23.370 1.00 86.06 111 ILE A N 1
ATOM 931 C CA . ILE A 1 111 ? -11.226 -4.017 23.097 1.00 86.06 111 ILE A CA 1
ATOM 932 C C . ILE A 1 111 ? -12.299 -3.870 22.021 1.00 86.06 111 ILE A C 1
ATOM 934 O O . ILE A 1 111 ? -12.368 -4.695 21.104 1.00 86.06 111 ILE A O 1
ATOM 938 N N . PRO A 1 112 ? -13.141 -2.825 22.078 1.00 93.06 112 PRO A N 1
ATOM 939 C CA . PRO A 1 112 ? -14.046 -2.528 20.983 1.00 93.06 112 PRO A CA 1
ATOM 940 C C . PRO A 1 112 ? -13.284 -2.318 19.669 1.00 93.06 112 PRO A C 1
ATOM 942 O O . PRO A 1 112 ? -12.508 -1.373 19.527 1.00 93.06 112 PRO A O 1
ATOM 945 N N . ILE A 1 113 ? -13.527 -3.198 18.695 1.00 93.75 113 ILE A N 1
ATOM 946 C CA . ILE A 1 113 ? -13.012 -3.063 17.330 1.00 93.75 113 ILE A CA 1
ATOM 947 C C . ILE A 1 113 ? -14.172 -2.756 16.399 1.00 93.75 113 ILE A C 1
ATOM 949 O O . ILE A 1 113 ? -15.072 -3.577 16.197 1.00 93.75 113 ILE A O 1
ATOM 953 N N . GLU A 1 114 ? -14.140 -1.575 15.806 1.00 94.31 114 GLU A N 1
ATOM 954 C CA . GLU A 1 114 ? -15.086 -1.139 14.790 1.00 94.31 114 GLU A CA 1
ATOM 955 C C . GLU A 1 114 ? -14.492 -1.334 13.397 1.00 94.31 114 GLU A C 1
ATOM 957 O O . GLU A 1 114 ? -13.274 -1.392 13.217 1.00 94.31 114 GLU A O 1
ATOM 962 N N . HIS A 1 115 ? -15.365 -1.447 12.400 1.00 93.56 115 HIS A N 1
ATOM 963 C CA . HIS A 1 115 ? -14.947 -1.505 11.004 1.00 93.56 115 HIS A CA 1
ATOM 964 C C . HIS A 1 115 ? -15.790 -0.562 10.153 1.00 93.56 115 HIS A C 1
ATOM 966 O O . HIS A 1 115 ? -16.975 -0.365 10.434 1.00 93.56 115 HIS A O 1
ATOM 972 N N . LEU A 1 116 ? -15.172 0.017 9.126 1.00 92.25 116 LEU A N 1
ATOM 973 C CA . LEU A 1 116 ? -15.823 0.888 8.156 1.00 92.25 116 LEU A CA 1
ATOM 974 C C . LEU A 1 116 ? -15.354 0.548 6.746 1.00 92.25 116 LEU A C 1
ATOM 976 O O . LEU A 1 116 ? -14.162 0.423 6.488 1.00 92.25 116 LEU A O 1
ATOM 980 N N . VAL A 1 117 ? -16.290 0.494 5.811 1.00 88.25 117 VAL A N 1
ATOM 981 C CA . VAL A 1 117 ? -15.991 0.488 4.384 1.00 88.25 117 VAL A CA 1
ATOM 982 C C . VAL A 1 117 ? -16.040 1.935 3.912 1.00 88.25 117 VAL A C 1
ATOM 984 O O . VAL A 1 117 ? -17.086 2.580 3.957 1.00 88.25 117 VAL A O 1
ATOM 987 N N . VAL A 1 118 ? -14.902 2.476 3.484 1.00 86.62 118 VAL A N 1
ATOM 988 C CA . VAL A 1 118 ? -14.812 3.879 3.061 1.00 86.62 118 VAL A CA 1
ATOM 989 C C . VAL A 1 118 ? -14.684 3.955 1.549 1.00 86.62 118 VAL A C 1
ATOM 991 O O . VAL A 1 118 ? -13.752 3.418 0.956 1.00 86.62 118 VAL A O 1
ATOM 994 N N . ILE A 1 119 ? -15.610 4.670 0.915 1.00 84.81 119 ILE A N 1
ATOM 995 C CA . ILE A 1 119 ? -15.536 4.985 -0.507 1.00 84.81 119 ILE A CA 1
ATOM 996 C C . ILE A 1 119 ? -14.796 6.310 -0.679 1.00 84.81 119 ILE A C 1
ATOM 998 O O . ILE A 1 119 ? -15.295 7.367 -0.298 1.00 84.81 119 ILE A O 1
ATOM 1002 N N . ALA A 1 120 ? -13.623 6.249 -1.308 1.00 81.88 120 ALA A N 1
ATOM 1003 C CA . ALA A 1 120 ? -12.803 7.423 -1.617 1.00 81.88 120 ALA A CA 1
ATOM 1004 C C . ALA A 1 120 ? -13.378 8.308 -2.744 1.00 81.88 120 ALA A C 1
ATOM 1006 O O . ALA A 1 120 ? -12.970 9.450 -2.923 1.00 81.88 120 ALA A O 1
ATOM 1007 N N . ASN A 1 121 ? -14.304 7.786 -3.552 1.00 79.38 121 ASN A N 1
ATOM 1008 C CA . ASN A 1 121 ? -14.912 8.534 -4.650 1.00 79.38 121 ASN A CA 1
ATOM 1009 C C . ASN A 1 121 ? -16.118 9.360 -4.170 1.00 79.38 121 ASN A C 1
ATOM 1011 O O . ASN A 1 121 ? -17.158 8.799 -3.827 1.00 79.38 121 ASN A O 1
ATOM 1015 N N . GLN A 1 122 ? -16.004 10.689 -4.245 1.00 68.25 122 GLN A N 1
ATOM 1016 C CA . GLN A 1 122 ? -17.059 11.656 -3.904 1.00 68.25 122 GLN A CA 1
ATOM 1017 C C . GLN A 1 122 ? -18.315 11.574 -4.793 1.00 68.25 122 GLN A C 1
ATOM 1019 O O . GLN A 1 122 ? -19.383 12.020 -4.388 1.00 68.25 122 GLN A O 1
ATOM 1024 N N . HIS A 1 123 ? -18.228 10.970 -5.982 1.00 72.69 123 HIS A N 1
ATOM 1025 C CA . HIS A 1 123 ? -19.360 10.823 -6.910 1.00 72.69 123 HIS A CA 1
ATOM 1026 C C . HIS A 1 123 ? -19.986 9.422 -6.908 1.00 72.69 123 HIS A C 1
ATOM 1028 O O . HIS A 1 123 ? -20.848 9.126 -7.738 1.00 72.69 123 HIS A O 1
ATOM 1034 N N . ALA A 1 124 ? -19.542 8.525 -6.024 1.00 71.38 124 ALA A N 1
ATOM 1035 C CA . ALA A 1 124 ? -20.087 7.177 -5.970 1.00 71.38 124 ALA A CA 1
ATOM 1036 C C . ALA A 1 124 ? -21.526 7.185 -5.431 1.00 71.38 124 ALA A C 1
ATOM 1038 O O . ALA A 1 124 ? -21.777 7.593 -4.299 1.00 71.38 124 ALA A O 1
ATOM 1039 N N . ILE A 1 125 ? -22.470 6.681 -6.230 1.00 70.06 125 ILE A N 1
ATOM 1040 C CA . ILE A 1 125 ? -23.843 6.444 -5.777 1.00 70.06 125 ILE A CA 1
ATOM 1041 C C . ILE A 1 125 ? -23.891 5.071 -5.116 1.00 70.06 125 ILE A C 1
ATOM 1043 O O . ILE A 1 125 ? -23.790 4.044 -5.789 1.00 70.06 125 ILE A O 1
ATOM 1047 N N . ILE A 1 126 ? -24.086 5.055 -3.801 1.00 65.81 126 ILE A N 1
ATOM 1048 C CA . ILE A 1 126 ? -24.290 3.819 -3.053 1.00 65.81 126 ILE A CA 1
ATOM 1049 C C . ILE A 1 126 ? -25.754 3.407 -3.195 1.00 65.81 126 ILE A C 1
ATOM 1051 O O . ILE A 1 126 ? -26.657 4.133 -2.784 1.00 65.81 126 ILE A O 1
ATOM 1055 N N . LYS A 1 127 ? -25.993 2.227 -3.767 1.00 67.88 127 LYS A N 1
ATOM 1056 C CA . LYS A 1 127 ? -27.319 1.604 -3.819 1.00 67.88 127 LYS A CA 1
ATOM 1057 C C . LYS A 1 127 ? -27.269 0.299 -3.036 1.00 67.88 127 LYS A C 1
ATOM 1059 O O . LYS A 1 127 ? -26.435 -0.549 -3.335 1.00 67.88 127 LYS A O 1
ATOM 1064 N N . ALA A 1 128 ? -28.167 0.133 -2.071 1.00 65.94 128 ALA A N 1
ATOM 1065 C CA . ALA A 1 128 ? -28.367 -1.129 -1.369 1.00 65.94 128 ALA A CA 1
ATOM 1066 C C . ALA A 1 128 ? -29.813 -1.596 -1.554 1.00 65.94 128 ALA A C 1
ATOM 1068 O O . ALA A 1 128 ? -30.738 -0.783 -1.603 1.00 65.94 128 ALA A O 1
ATOM 1069 N N . SER A 1 129 ? -30.011 -2.910 -1.655 1.00 70.81 129 SER A N 1
ATOM 1070 C CA . SER A 1 129 ? -31.348 -3.500 -1.612 1.00 70.81 129 SER A CA 1
ATOM 1071 C C . SER A 1 129 ? -31.989 -3.245 -0.239 1.00 70.81 129 SER A C 1
ATOM 1073 O O . SER A 1 129 ? -31.269 -3.238 0.761 1.00 70.81 129 SER A O 1
ATOM 1075 N N . PRO A 1 130 ? -33.327 -3.114 -0.140 1.00 66.69 130 PRO A N 1
ATOM 1076 C CA . PRO A 1 130 ? -34.018 -2.819 1.124 1.00 66.69 130 PRO A CA 1
ATOM 1077 C C . PRO A 1 130 ? -33.680 -3.777 2.279 1.00 66.69 130 PRO A C 1
ATOM 1079 O O . PRO A 1 130 ? -33.721 -3.395 3.441 1.00 66.69 130 PRO A O 1
ATOM 1082 N N . GLN A 1 131 ? -33.299 -5.014 1.953 1.00 68.06 131 GLN A N 1
ATOM 1083 C CA . GLN A 1 131 ? -32.940 -6.077 2.898 1.00 68.06 131 GLN A CA 1
ATOM 1084 C C . GLN A 1 131 ? -31.541 -5.906 3.526 1.00 68.06 131 GLN A C 1
ATOM 1086 O O . GLN A 1 131 ? -31.205 -6.617 4.468 1.00 68.06 131 GLN A O 1
ATOM 1091 N N . HIS A 1 132 ? -30.724 -4.970 3.030 1.00 67.81 132 HIS A N 1
ATOM 1092 C CA . HIS A 1 132 ? -29.338 -4.755 3.461 1.00 67.81 132 HIS A CA 1
ATOM 1093 C C . HIS A 1 132 ? -29.065 -3.310 3.899 1.00 67.81 132 HIS A C 1
ATOM 1095 O O . HIS A 1 132 ? -27.934 -2.845 3.811 1.00 67.81 132 HIS A O 1
ATOM 1101 N N . PHE A 1 133 ? -30.079 -2.583 4.383 1.00 67.31 133 PHE A N 1
ATOM 1102 C CA . PHE A 1 133 ? -29.926 -1.184 4.811 1.00 67.31 133 PHE A CA 1
ATOM 1103 C C . PHE A 1 133 ? -28.891 -0.992 5.936 1.00 67.31 133 PHE A C 1
ATOM 1105 O O . PHE A 1 133 ? -28.257 0.056 6.007 1.00 67.31 133 PHE A O 1
ATOM 1112 N N . SER A 1 134 ? -28.646 -2.015 6.759 1.00 67.44 134 SER A N 1
ATOM 1113 C CA . SER A 1 134 ? -27.599 -1.994 7.792 1.00 67.44 134 SER A CA 1
ATOM 1114 C C . SER A 1 134 ? -26.179 -1.832 7.232 1.00 67.44 134 SER A C 1
ATOM 1116 O O . SER A 1 134 ? -25.271 -1.455 7.968 1.00 67.44 134 SER A O 1
ATOM 1118 N N . ILE A 1 135 ? -25.957 -2.049 5.927 1.00 66.12 135 ILE A N 1
ATOM 1119 C CA . ILE A 1 135 ? -24.653 -1.792 5.299 1.00 66.12 135 ILE A CA 1
ATOM 1120 C C . ILE A 1 135 ? -24.278 -0.304 5.330 1.00 66.12 135 ILE A C 1
ATOM 1122 O O . ILE A 1 135 ? -23.095 0.024 5.342 1.00 66.12 135 ILE A O 1
ATOM 1126 N N . PHE A 1 136 ? -25.260 0.603 5.384 1.00 69.25 136 PHE A N 1
ATOM 1127 C CA . PHE A 1 136 ? -25.010 2.045 5.452 1.00 69.25 136 PHE A CA 1
ATOM 1128 C C . PHE A 1 136 ? -24.416 2.489 6.796 1.00 69.25 136 PHE A C 1
ATOM 1130 O O . PHE A 1 136 ? -23.821 3.561 6.869 1.00 69.25 136 PHE A O 1
ATOM 1137 N N . ASP A 1 137 ? -24.502 1.663 7.845 1.00 73.19 137 ASP A N 1
ATOM 1138 C CA . ASP A 1 137 ? -23.884 1.977 9.139 1.00 73.19 137 ASP A CA 1
ATOM 1139 C C . ASP A 1 137 ? -22.356 1.867 9.099 1.00 73.19 137 ASP A C 1
ATOM 1141 O O . ASP A 1 137 ? -21.660 2.563 9.852 1.00 73.19 137 ASP A O 1
ATOM 1145 N N . VAL A 1 138 ? -21.850 1.001 8.215 1.00 81.38 138 VAL A N 1
ATOM 1146 C CA . VAL A 1 138 ? -20.422 0.720 8.026 1.00 81.38 138 VAL A CA 1
ATOM 1147 C C . VAL A 1 138 ? -19.870 1.351 6.750 1.00 81.38 138 VAL A C 1
ATOM 1149 O O . VAL A 1 138 ? -18.674 1.606 6.679 1.00 81.38 138 VAL A O 1
ATOM 1152 N N . LEU A 1 139 ? -20.716 1.628 5.755 1.00 84.75 139 LEU A N 1
ATOM 1153 C CA . LEU A 1 139 ? -20.321 2.174 4.460 1.00 84.75 139 LEU A CA 1
ATOM 1154 C C . LEU A 1 139 ? -20.462 3.697 4.425 1.00 84.75 139 LEU A C 1
ATOM 1156 O O . LEU A 1 139 ? -21.572 4.225 4.446 1.00 84.75 139 LEU A O 1
ATOM 1160 N N . ILE A 1 140 ? -19.340 4.404 4.306 1.00 85.44 140 ILE A N 1
ATOM 1161 C CA . ILE A 1 140 ? -19.314 5.872 4.294 1.00 85.44 140 ILE A CA 1
ATOM 1162 C C . ILE A 1 140 ? -18.479 6.417 3.137 1.00 85.44 140 ILE A C 1
ATOM 1164 O O . ILE A 1 140 ? -17.573 5.758 2.630 1.00 85.44 140 ILE A O 1
ATOM 1168 N N . ASN A 1 141 ? -18.748 7.657 2.735 1.00 87.62 141 ASN A N 1
ATOM 1169 C CA . ASN A 1 141 ? -17.788 8.418 1.941 1.00 87.62 141 ASN A CA 1
ATOM 1170 C C . ASN A 1 141 ? -16.640 8.915 2.842 1.00 87.62 141 ASN A C 1
ATOM 1172 O O . ASN A 1 141 ? -16.862 9.197 4.024 1.00 87.62 141 ASN A O 1
ATOM 1176 N N . SER A 1 142 ? -15.432 9.052 2.288 1.00 87.25 142 SER A N 1
ATOM 1177 C CA . SER A 1 142 ? -14.264 9.584 3.005 1.00 87.25 142 SER A CA 1
ATOM 1178 C C . SER A 1 142 ? -14.508 10.942 3.674 1.00 87.25 142 SER A C 1
ATOM 1180 O O . SER A 1 142 ? -13.947 11.197 4.740 1.00 87.25 142 SER A O 1
ATOM 1182 N N . ASP A 1 143 ? -15.389 11.780 3.122 1.00 86.25 143 ASP A N 1
ATOM 1183 C CA . ASP A 1 143 ? -15.741 13.087 3.688 1.00 86.25 143 ASP A CA 1
ATOM 1184 C C . ASP A 1 143 ? -16.389 12.993 5.080 1.00 86.25 143 ASP A C 1
ATOM 1186 O O . ASP A 1 143 ? -16.207 13.889 5.904 1.00 86.25 143 ASP A O 1
ATOM 1190 N N . TYR A 1 144 ? -17.060 11.879 5.393 1.00 88.81 144 TYR A N 1
ATOM 1191 C CA . TYR A 1 144 ? -17.695 11.642 6.696 1.00 88.81 144 TYR A CA 1
ATOM 1192 C C . TYR A 1 144 ? -16.798 10.899 7.695 1.00 88.81 144 TYR A C 1
ATOM 1194 O O . TYR A 1 144 ? -17.214 10.659 8.830 1.00 88.81 144 TYR A O 1
ATOM 1202 N N . LEU A 1 145 ? -15.572 10.531 7.306 1.00 91.12 145 LEU A N 1
ATOM 1203 C CA . LEU A 1 145 ? -14.690 9.708 8.137 1.00 91.12 145 LEU A CA 1
ATOM 1204 C C . LEU A 1 145 ? -14.357 10.376 9.474 1.00 91.12 145 LEU A C 1
ATOM 1206 O O . LEU A 1 145 ? -14.463 9.737 10.518 1.00 91.12 145 LEU A O 1
ATOM 1210 N N . SER A 1 146 ? -14.003 11.664 9.456 1.00 91.25 146 SER A N 1
ATOM 1211 C CA . SER A 1 146 ? -13.679 12.416 10.675 1.00 91.25 146 SER A CA 1
ATOM 1212 C C . SER A 1 146 ? -14.865 12.454 11.641 1.00 91.25 146 SER A C 1
ATOM 1214 O O . SER A 1 146 ? -14.710 12.109 12.808 1.00 91.25 146 SER A O 1
ATOM 1216 N N . LEU A 1 147 ? -16.064 12.751 11.128 1.00 90.94 147 LEU A N 1
ATOM 1217 C CA . LEU A 1 147 ? -17.293 12.768 11.922 1.00 90.94 147 LEU A CA 1
ATOM 1218 C C . LEU A 1 147 ? -17.590 11.392 12.537 1.00 90.94 147 LEU A C 1
ATOM 1220 O O . LEU A 1 147 ? -17.916 11.292 13.717 1.00 90.94 147 LEU A O 1
ATOM 1224 N N . LYS A 1 148 ? -17.446 10.308 11.764 1.00 91.56 148 LYS A N 1
ATOM 1225 C CA . LYS A 1 148 ? -17.686 8.948 12.267 1.00 91.56 148 LYS A CA 1
ATOM 1226 C C . LYS A 1 148 ? -16.706 8.574 13.383 1.00 91.56 148 LYS A C 1
ATOM 1228 O O . LYS A 1 148 ? -17.117 7.954 14.359 1.00 91.56 148 LYS A O 1
ATOM 1233 N N . ILE A 1 149 ? -15.437 8.968 13.268 1.00 92.69 149 ILE A N 1
ATOM 1234 C CA . ILE A 1 149 ? -14.420 8.741 14.309 1.00 92.69 149 ILE A CA 1
ATOM 1235 C C . ILE A 1 149 ? -14.764 9.511 15.589 1.00 92.69 149 ILE A C 1
ATOM 1237 O O . ILE A 1 149 ? -14.675 8.946 16.677 1.00 92.69 149 ILE A O 1
ATOM 1241 N N . GLU A 1 150 ? -15.228 10.757 15.475 1.00 91.44 150 GLU A N 1
ATOM 1242 C CA . GLU A 1 150 ? -15.704 11.538 16.626 1.00 91.44 150 GLU A CA 1
ATOM 1243 C C . GLU A 1 150 ? -16.895 10.861 17.323 1.00 91.44 150 GLU A C 1
ATOM 1245 O O . GLU A 1 150 ? -16.920 10.762 18.551 1.00 91.44 150 GLU A O 1
ATOM 1250 N N . MET A 1 151 ? -17.843 10.311 16.557 1.00 92.44 151 MET A N 1
ATOM 1251 C CA . MET A 1 151 ? -18.963 9.540 17.114 1.00 92.44 151 MET A CA 1
ATOM 1252 C C . MET A 1 151 ? -18.489 8.281 17.855 1.00 92.44 151 MET A C 1
ATOM 1254 O O . MET A 1 151 ? -19.025 7.953 18.914 1.00 92.44 151 MET A O 1
ATOM 1258 N N . LEU A 1 152 ? -17.479 7.575 17.332 1.00 92.94 152 LEU A N 1
ATOM 1259 C CA . LEU A 1 152 ? -16.892 6.413 18.011 1.00 92.94 152 LEU A CA 1
ATOM 1260 C C . LEU A 1 152 ? -16.190 6.810 19.312 1.00 92.94 152 LEU A C 1
ATOM 1262 O O . LEU A 1 152 ? -16.360 6.131 20.321 1.00 92.94 152 LEU A O 1
ATOM 1266 N N . GLN A 1 153 ? -15.478 7.937 19.318 1.00 91.31 153 GLN A N 1
ATOM 1267 C CA . GLN A 1 153 ? -14.857 8.477 20.528 1.00 91.31 153 GLN A CA 1
ATOM 1268 C C . GLN A 1 153 ? -15.903 8.815 21.603 1.00 91.31 153 GLN A C 1
ATOM 1270 O O . GLN A 1 153 ? -15.681 8.552 22.782 1.00 91.31 153 GLN A O 1
ATOM 1275 N N . GLN A 1 154 ? -17.057 9.367 21.213 1.00 92.00 154 GLN A N 1
ATOM 1276 C CA . GLN A 1 154 ? -18.160 9.650 22.141 1.00 92.00 154 GLN A CA 1
ATOM 1277 C C . GLN A 1 154 ? -18.841 8.378 22.658 1.00 92.00 154 GLN A C 1
ATOM 1279 O O . GLN A 1 154 ? -19.292 8.353 23.805 1.00 92.00 154 GLN A O 1
ATOM 1284 N N . LYS A 1 155 ? -18.916 7.334 21.823 1.00 94.12 155 LYS A N 1
ATOM 1285 C CA . LYS A 1 155 ? -19.473 6.019 22.171 1.00 94.12 155 LYS A CA 1
ATOM 1286 C C . LYS A 1 155 ? -18.578 5.267 23.162 1.00 94.12 155 LYS A C 1
ATOM 1288 O O . LYS A 1 155 ? -19.088 4.680 24.112 1.00 94.12 155 LYS A O 1
ATOM 1293 N N . TYR A 1 156 ? -17.263 5.295 22.955 1.00 93.31 156 TYR A N 1
ATOM 1294 C CA . TYR A 1 156 ? -16.276 4.570 23.758 1.00 93.31 156 TYR A CA 1
ATOM 1295 C C . TYR A 1 156 ? -15.466 5.531 24.633 1.00 93.31 156 TYR A C 1
ATOM 1297 O O . TYR A 1 156 ? -14.356 5.935 24.285 1.00 93.31 156 TYR A O 1
ATOM 1305 N N . GLN A 1 157 ? -16.040 5.897 25.781 1.00 86.56 157 GLN A N 1
ATOM 1306 C CA . GLN A 1 157 ? -15.451 6.881 26.701 1.00 86.56 157 GLN A CA 1
ATOM 1307 C C . GLN A 1 157 ? -14.432 6.276 27.675 1.00 86.56 157 GLN A C 1
ATOM 1309 O O . GLN A 1 157 ? -13.559 6.985 28.166 1.00 86.56 157 GLN A O 1
ATOM 1314 N N . SER A 1 158 ? -14.538 4.979 27.970 1.00 85.81 158 SER A N 1
ATOM 1315 C CA . SER A 1 158 ? -13.642 4.291 28.901 1.00 85.81 158 SER A CA 1
ATOM 1316 C C . SER A 1 158 ? -12.364 3.841 28.196 1.00 85.81 158 SER A C 1
ATOM 1318 O O . SER A 1 158 ? -12.416 3.071 27.237 1.00 85.81 158 SER A O 1
ATOM 1320 N N . GLU A 1 159 ? -11.212 4.304 28.680 1.00 83.19 159 GLU A N 1
ATOM 1321 C CA . GLU A 1 159 ? -9.912 3.835 28.198 1.00 83.19 159 GLU A CA 1
ATOM 1322 C C . GLU A 1 159 ? -9.692 2.383 28.635 1.00 83.19 159 GLU A C 1
ATOM 1324 O O . GLU A 1 159 ? -9.773 2.057 29.818 1.00 83.19 159 GLU A O 1
ATOM 1329 N N . THR A 1 160 ? -9.438 1.510 27.661 1.00 81.00 160 THR A N 1
ATOM 1330 C CA . THR A 1 160 ? -9.100 0.097 27.889 1.00 81.00 160 THR A CA 1
ATOM 1331 C C . THR A 1 160 ? -7.587 -0.100 27.890 1.00 81.00 160 THR A C 1
ATOM 1333 O O . THR A 1 160 ? -7.079 -0.943 28.618 1.00 81.00 160 THR A O 1
ATOM 1336 N N . PHE A 1 161 ? -6.870 0.693 27.089 1.00 83.38 161 PHE A N 1
ATOM 1337 C CA . PHE A 1 161 ? -5.419 0.650 26.975 1.00 83.38 161 PHE A CA 1
ATOM 1338 C C . PHE A 1 161 ? -4.797 1.937 27.500 1.00 83.38 161 PHE A C 1
ATOM 1340 O O . PHE A 1 161 ? -5.158 3.036 27.075 1.00 83.38 161 PHE A O 1
ATOM 1347 N N . ASN A 1 162 ? -3.770 1.798 28.331 1.00 85.38 162 ASN A N 1
ATOM 1348 C CA . ASN A 1 162 ? -2.886 2.910 28.653 1.00 85.38 162 ASN A CA 1
ATOM 1349 C C . ASN A 1 162 ? -1.830 3.130 27.546 1.00 85.38 162 ASN A C 1
ATOM 1351 O O . ASN A 1 162 ? -1.652 2.330 26.622 1.00 85.38 162 ASN A O 1
ATOM 1355 N N . GLN A 1 163 ? -1.076 4.229 27.651 1.00 84.75 163 GLN A N 1
ATOM 1356 C CA . GLN A 1 163 ? -0.032 4.574 26.676 1.00 84.75 163 GLN A CA 1
ATOM 1357 C C . GLN A 1 163 ? 1.034 3.477 26.513 1.00 84.75 163 GLN A C 1
ATOM 1359 O O . GLN A 1 163 ? 1.515 3.252 25.404 1.00 84.75 163 GLN A O 1
ATOM 1364 N N . HIS A 1 164 ? 1.403 2.777 27.588 1.00 88.12 164 HIS A N 1
ATOM 1365 C CA . HIS A 1 164 ? 2.406 1.714 27.532 1.00 88.12 164 HIS A CA 1
ATOM 1366 C C . HIS A 1 164 ? 1.888 0.485 26.767 1.00 88.12 164 HIS A C 1
ATOM 1368 O O . HIS A 1 164 ? 2.600 -0.066 25.928 1.00 88.12 164 HIS A O 1
ATOM 1374 N N . GLU A 1 165 ? 0.636 0.089 26.985 1.00 88.94 165 GLU A N 1
ATOM 1375 C CA . GLU A 1 165 ? 0.006 -1.023 26.262 1.00 88.94 165 GLU A CA 1
ATOM 1376 C C . GLU A 1 165 ? -0.171 -0.704 24.774 1.00 88.94 165 GLU A C 1
ATOM 1378 O O . GLU A 1 165 ? 0.136 -1.545 23.926 1.00 88.94 165 GLU A O 1
ATOM 1383 N N . LEU A 1 166 ? -0.567 0.531 24.437 1.00 88.81 166 LEU A N 1
ATOM 1384 C CA . LEU A 1 166 ? -0.635 0.984 23.043 1.00 88.81 166 LEU A CA 1
ATOM 1385 C C . LEU A 1 166 ? 0.733 0.952 22.362 1.00 88.81 166 LEU A C 1
ATOM 1387 O O . LEU A 1 166 ? 0.828 0.578 21.191 1.00 88.81 166 LEU A O 1
ATOM 1391 N N . LEU A 1 167 ? 1.799 1.337 23.068 1.00 90.62 167 LEU A N 1
ATOM 1392 C CA . LEU A 1 167 ? 3.164 1.271 22.544 1.00 90.62 167 LEU A CA 1
ATOM 1393 C C . LEU A 1 167 ? 3.631 -0.176 22.355 1.00 90.62 167 LEU A C 1
ATOM 1395 O O . LEU A 1 167 ? 4.229 -0.484 21.319 1.00 90.62 167 LEU A O 1
ATOM 1399 N N . LYS A 1 168 ? 3.317 -1.068 23.303 1.00 92.94 168 LYS A N 1
ATOM 1400 C CA . LYS A 1 168 ? 3.596 -2.507 23.192 1.00 92.94 168 LYS A CA 1
ATOM 1401 C C . LYS A 1 168 ? 2.908 -3.094 21.959 1.00 92.94 168 LYS A C 1
ATOM 1403 O O . LYS A 1 168 ? 3.582 -3.705 21.131 1.00 92.94 168 LYS A O 1
ATOM 1408 N N . LEU A 1 169 ? 1.606 -2.843 21.793 1.00 93.12 169 LEU A N 1
ATOM 1409 C CA . LEU A 1 169 ? 0.843 -3.295 20.627 1.00 93.12 169 LEU A CA 1
ATOM 1410 C C . LEU A 1 169 ? 1.398 -2.701 19.329 1.00 93.12 169 LEU A C 1
ATOM 1412 O O . LEU A 1 169 ? 1.643 -3.428 18.373 1.00 93.12 169 LEU A O 1
ATOM 1416 N N . SER A 1 170 ? 1.657 -1.391 19.308 1.00 93.50 170 SER A N 1
ATOM 1417 C CA . SER A 1 170 ? 2.230 -0.701 18.145 1.00 93.50 170 SER A CA 1
ATOM 1418 C C . SER A 1 170 ? 3.543 -1.331 17.695 1.00 93.50 170 SER A C 1
ATOM 1420 O O . SER A 1 170 ? 3.778 -1.487 16.500 1.00 93.50 170 SER A O 1
ATOM 1422 N N . THR A 1 171 ? 4.407 -1.663 18.654 1.00 93.69 171 THR A N 1
ATOM 1423 C CA . THR A 1 171 ? 5.700 -2.290 18.379 1.00 93.69 171 THR A CA 1
ATOM 1424 C C . THR A 1 171 ? 5.495 -3.691 17.829 1.00 93.69 171 THR A C 1
ATOM 1426 O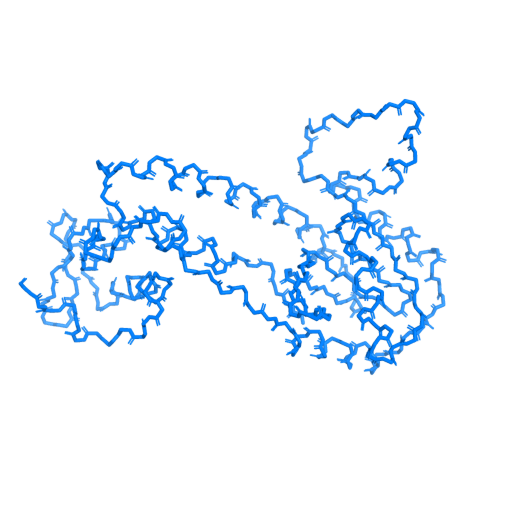 O . THR A 1 171 ? 6.058 -4.003 16.783 1.00 93.69 171 THR A O 1
ATOM 1429 N N . LEU A 1 172 ? 4.630 -4.488 18.464 1.00 94.06 172 LEU A N 1
ATOM 1430 C CA . LEU A 1 172 ? 4.332 -5.844 18.017 1.00 94.06 172 LEU A CA 1
ATOM 1431 C C . LEU A 1 172 ? 3.791 -5.863 16.582 1.00 94.06 172 LEU A C 1
ATOM 1433 O O . LEU A 1 172 ? 4.330 -6.579 15.746 1.00 94.06 172 LEU A O 1
ATOM 1437 N N . LEU A 1 173 ? 2.803 -5.018 16.270 1.00 94.12 173 LEU A N 1
ATOM 1438 C CA . LEU A 1 173 ? 2.237 -4.892 14.922 1.00 94.12 173 LEU A CA 1
ATOM 1439 C C . LEU A 1 173 ? 3.309 -4.598 13.867 1.00 94.12 173 LEU A C 1
ATOM 1441 O O . LEU A 1 173 ? 3.279 -5.174 12.785 1.00 94.12 173 LEU A O 1
ATOM 1445 N N . LEU A 1 174 ? 4.260 -3.712 14.178 1.00 91.62 174 LEU A N 1
ATOM 1446 C CA . LEU A 1 174 ? 5.347 -3.361 13.261 1.00 91.62 174 LEU A CA 1
ATOM 1447 C C . LEU A 1 174 ? 6.375 -4.484 13.119 1.00 91.62 174 LEU A C 1
ATOM 1449 O O . LEU A 1 174 ? 6.903 -4.676 12.030 1.00 91.62 174 LEU A O 1
ATOM 1453 N N . THR A 1 175 ? 6.666 -5.220 14.192 1.00 90.94 175 THR A N 1
ATOM 1454 C CA . THR A 1 175 ? 7.599 -6.357 14.143 1.00 90.94 175 THR A CA 1
ATOM 1455 C C . THR A 1 175 ? 6.992 -7.598 13.495 1.00 90.94 175 THR A C 1
ATOM 1457 O O . THR A 1 175 ? 7.724 -8.406 12.934 1.00 90.94 175 THR A O 1
ATOM 1460 N N . SER A 1 176 ? 5.668 -7.748 13.561 1.00 90.31 176 SER A N 1
ATOM 1461 C CA . SER A 1 176 ? 4.914 -8.833 12.928 1.00 90.31 176 SER A CA 1
ATOM 1462 C C . SER A 1 176 ? 4.522 -8.524 11.479 1.00 90.31 176 SER A C 1
ATOM 1464 O O . SER A 1 176 ? 3.998 -9.400 10.792 1.00 90.31 176 SER A O 1
ATOM 1466 N N . ASP A 1 177 ? 4.755 -7.296 11.009 1.00 89.38 177 ASP A N 1
ATOM 1467 C CA . ASP A 1 177 ? 4.500 -6.895 9.629 1.00 89.38 177 ASP A CA 1
ATOM 1468 C C . ASP A 1 177 ? 5.439 -7.638 8.673 1.00 89.38 177 ASP A C 1
ATOM 1470 O O . ASP A 1 177 ? 6.665 -7.564 8.769 1.00 89.38 177 ASP A O 1
ATOM 1474 N N . SER A 1 178 ? 4.848 -8.348 7.719 1.00 83.94 178 SER A N 1
ATOM 1475 C CA . SER A 1 178 ? 5.571 -9.182 6.762 1.00 83.94 178 SER A CA 1
ATOM 1476 C C . SER A 1 178 ? 5.384 -8.637 5.343 1.00 83.94 178 SER A C 1
ATOM 1478 O O . SER A 1 178 ? 4.281 -8.710 4.788 1.00 83.94 178 SER A O 1
ATOM 1480 N N . PRO A 1 179 ? 6.431 -8.087 4.699 1.00 73.19 179 PRO A N 1
ATOM 1481 C CA . PRO A 1 179 ? 6.286 -7.515 3.368 1.00 73.19 179 PRO A CA 1
ATOM 1482 C C . PRO A 1 179 ? 5.837 -8.587 2.372 1.00 73.19 179 PRO A C 1
ATOM 1484 O O . PRO A 1 179 ? 6.348 -9.708 2.362 1.00 73.19 179 PRO A O 1
ATOM 1487 N N . LEU A 1 180 ? 4.873 -8.234 1.520 1.00 72.38 180 LEU A N 1
ATOM 1488 C CA . LEU A 1 180 ? 4.430 -9.111 0.445 1.00 72.38 180 LEU A CA 1
ATOM 1489 C C . LEU A 1 180 ? 5.585 -9.312 -0.544 1.00 72.38 180 LEU A C 1
ATOM 1491 O O . LEU A 1 180 ? 6.014 -8.367 -1.210 1.00 72.38 180 LEU A O 1
ATOM 1495 N N . GLN A 1 181 ? 6.089 -10.541 -0.635 1.00 70.88 181 GLN A N 1
ATOM 1496 C CA . GLN A 1 181 ? 7.075 -10.909 -1.642 1.00 70.88 181 GLN A CA 1
ATOM 1497 C C . GLN A 1 181 ? 6.350 -11.215 -2.952 1.00 70.88 181 GLN A C 1
ATOM 1499 O O . GLN A 1 181 ? 5.574 -12.163 -3.036 1.00 70.88 181 GLN A O 1
ATOM 1504 N N . ILE A 1 182 ? 6.584 -10.392 -3.974 1.00 75.12 182 ILE A N 1
ATOM 1505 C CA . ILE A 1 182 ? 5.999 -10.570 -5.305 1.00 75.12 182 ILE A CA 1
ATOM 1506 C C . ILE A 1 182 ? 7.132 -10.779 -6.296 1.00 75.12 182 ILE A C 1
ATOM 1508 O O . ILE A 1 182 ? 7.938 -9.876 -6.513 1.00 75.12 182 ILE A O 1
ATOM 1512 N N . ASN A 1 183 ? 7.150 -11.935 -6.958 1.00 84.69 183 ASN A N 1
ATOM 1513 C CA . ASN A 1 183 ? 7.936 -12.099 -8.173 1.00 84.69 183 ASN A CA 1
ATOM 1514 C C . ASN A 1 183 ? 7.121 -11.568 -9.360 1.00 84.69 183 ASN A C 1
ATOM 1516 O O . ASN A 1 183 ? 6.290 -12.268 -9.943 1.00 84.69 183 ASN A O 1
ATOM 1520 N N . ILE A 1 184 ? 7.321 -10.287 -9.679 1.00 89.44 184 ILE A N 1
ATOM 1521 C CA . ILE A 1 184 ? 6.537 -9.606 -10.714 1.00 89.44 184 ILE A CA 1
ATOM 1522 C C . ILE A 1 184 ? 6.796 -10.199 -12.105 1.00 89.44 184 ILE A C 1
ATOM 1524 O O . ILE A 1 184 ? 5.871 -10.288 -12.904 1.00 89.44 184 ILE A O 1
ATOM 1528 N N . LEU A 1 185 ? 8.015 -10.667 -12.380 1.00 91.75 185 LEU A N 1
ATOM 1529 C CA . LEU A 1 185 ? 8.365 -11.298 -13.654 1.00 91.75 185 LEU A CA 1
ATOM 1530 C C . LEU A 1 185 ? 7.630 -12.628 -13.827 1.00 91.75 185 LEU A C 1
ATOM 1532 O O . LEU A 1 185 ? 6.998 -12.857 -14.859 1.00 91.75 185 LEU A O 1
ATOM 1536 N N . GLN A 1 186 ? 7.599 -13.444 -12.771 1.00 90.69 186 GLN A N 1
ATOM 1537 C CA . GLN A 1 186 ? 6.837 -14.690 -12.752 1.00 90.69 186 GLN A CA 1
ATOM 1538 C C . GLN A 1 186 ? 5.331 -14.445 -12.922 1.00 90.69 186 GLN A C 1
ATOM 1540 O O . GLN A 1 186 ? 4.694 -15.162 -13.690 1.00 90.69 186 GLN A O 1
ATOM 1545 N N . LYS A 1 187 ? 4.765 -13.406 -12.280 1.00 90.44 187 LYS A N 1
ATOM 1546 C CA . LYS A 1 187 ? 3.341 -13.036 -12.432 1.00 90.44 187 LYS A CA 1
ATOM 1547 C C . LYS A 1 187 ? 2.955 -12.844 -13.904 1.00 90.44 187 LYS A C 1
ATOM 1549 O O . LYS A 1 187 ? 1.869 -13.255 -14.306 1.00 90.44 187 LYS A O 1
ATOM 1554 N N . TYR A 1 188 ? 3.816 -12.207 -14.696 1.00 93.12 188 TYR A N 1
ATOM 1555 C CA . TYR A 1 188 ? 3.535 -11.926 -16.109 1.00 93.12 188 TYR A CA 1
ATOM 1556 C C . TYR A 1 188 ? 4.130 -12.948 -17.083 1.00 93.12 188 TYR A C 1
ATOM 1558 O O . TYR A 1 188 ? 3.898 -12.810 -18.287 1.00 93.12 188 TYR A O 1
ATOM 1566 N N . ALA A 1 189 ? 4.841 -13.961 -16.573 1.00 94.00 189 ALA A N 1
ATOM 1567 C CA . ALA A 1 189 ? 5.630 -14.909 -17.356 1.00 94.00 189 ALA A CA 1
ATOM 1568 C C . ALA A 1 189 ? 6.579 -14.195 -18.339 1.00 94.00 189 ALA A C 1
ATOM 1570 O O . ALA A 1 189 ? 6.565 -14.474 -19.534 1.00 94.00 189 ALA A O 1
ATOM 1571 N N . ILE A 1 190 ? 7.344 -13.229 -17.822 1.00 93.81 190 ILE A N 1
ATOM 1572 C CA . ILE A 1 190 ? 8.355 -12.467 -18.568 1.00 93.81 190 ILE A CA 1
ATOM 1573 C C . ILE A 1 190 ? 9.732 -12.920 -18.094 1.00 93.81 190 ILE A C 1
ATOM 1575 O O . ILE A 1 190 ? 9.996 -12.920 -16.889 1.00 93.81 190 ILE A O 1
ATOM 1579 N N . ASN A 1 191 ? 10.611 -13.272 -19.025 1.00 92.38 191 ASN A N 1
ATOM 1580 C CA . ASN A 1 191 ? 11.996 -13.607 -18.728 1.00 92.38 191 ASN A CA 1
ATOM 1581 C C . ASN A 1 191 ? 12.854 -12.342 -18.584 1.00 92.38 191 ASN A C 1
ATOM 1583 O O . ASN A 1 191 ? 12.542 -11.267 -19.097 1.00 92.38 191 ASN A O 1
ATOM 1587 N N . GLU A 1 192 ? 13.964 -12.450 -17.857 1.00 90.06 192 GLU A N 1
ATOM 1588 C CA . GLU A 1 192 ? 14.830 -11.300 -17.583 1.00 90.06 192 GLU A CA 1
ATOM 1589 C C . GLU A 1 192 ? 15.516 -10.711 -18.823 1.00 90.06 192 GLU A C 1
ATOM 1591 O O . GLU A 1 192 ? 15.856 -9.526 -18.817 1.00 90.06 192 GLU A O 1
ATOM 1596 N N . ASP A 1 193 ? 15.761 -11.527 -19.845 1.00 90.94 193 ASP A N 1
ATOM 1597 C CA . ASP A 1 193 ? 16.365 -11.144 -21.124 1.00 90.94 193 ASP A CA 1
ATOM 1598 C C . ASP A 1 193 ? 15.406 -10.347 -22.019 1.00 90.94 193 ASP A C 1
ATOM 1600 O O . ASP A 1 193 ? 15.852 -9.602 -22.889 1.00 90.94 193 ASP A O 1
ATOM 1604 N N . GLU A 1 194 ? 14.102 -10.418 -21.745 1.00 93.19 194 GLU A N 1
ATOM 1605 C CA . GLU A 1 194 ? 13.076 -9.616 -22.419 1.00 93.19 194 GLU A CA 1
ATOM 1606 C C . GLU A 1 194 ? 13.033 -8.167 -21.897 1.00 93.19 194 GLU A C 1
ATOM 1608 O O . GLU A 1 194 ? 12.358 -7.307 -22.470 1.00 93.19 194 GLU A O 1
ATOM 1613 N N . LEU A 1 195 ? 13.751 -7.873 -20.806 1.00 93.81 195 LEU A N 1
ATOM 1614 C CA . LEU A 1 195 ? 13.807 -6.545 -20.204 1.00 93.81 195 LEU A CA 1
ATOM 1615 C C . LEU A 1 195 ? 14.855 -5.654 -20.877 1.00 93.81 195 LEU A C 1
ATOM 1617 O O . LEU A 1 195 ? 15.996 -6.040 -21.131 1.00 93.81 195 LEU A O 1
ATOM 1621 N N . LEU A 1 196 ? 14.490 -4.388 -21.049 1.00 93.94 196 LEU A N 1
ATOM 1622 C CA . LEU A 1 196 ? 15.394 -3.334 -21.474 1.00 93.94 196 LEU A CA 1
ATOM 1623 C C . LEU A 1 196 ? 16.460 -3.063 -20.399 1.00 93.94 196 LEU A C 1
ATOM 1625 O O . LEU A 1 196 ? 16.156 -2.795 -19.226 1.00 93.94 196 LEU A O 1
ATOM 1629 N N . ASN A 1 197 ? 17.721 -3.081 -20.831 1.00 91.38 197 ASN A N 1
ATOM 1630 C CA . ASN A 1 197 ? 18.898 -2.916 -19.982 1.00 91.38 197 ASN A CA 1
ATOM 1631 C C . ASN A 1 197 ? 19.526 -1.515 -20.100 1.00 91.38 197 ASN A C 1
ATOM 1633 O O . ASN A 1 197 ? 19.207 -0.726 -20.986 1.00 91.38 197 ASN A O 1
ATOM 1637 N N . GLY A 1 198 ? 20.440 -1.204 -19.180 1.00 92.19 198 GLY A N 1
ATOM 1638 C CA . GLY A 1 198 ? 21.118 0.089 -19.081 1.00 92.19 198 GLY A CA 1
ATOM 1639 C C . GLY A 1 198 ? 20.468 1.072 -18.102 1.00 92.19 198 GLY A C 1
ATOM 1640 O O . GLY A 1 198 ? 19.703 0.684 -17.207 1.00 92.19 198 GLY A O 1
ATOM 1641 N N . VAL A 1 199 ? 20.843 2.346 -18.247 1.00 94.56 199 VAL A N 1
ATOM 1642 C CA . VAL A 1 199 ? 20.454 3.453 -17.362 1.00 94.56 199 VAL A CA 1
ATOM 1643 C C . VAL A 1 199 ? 19.541 4.432 -18.090 1.00 94.56 199 VAL A C 1
ATOM 1645 O O . VAL A 1 199 ? 19.926 4.963 -19.129 1.00 94.56 199 VAL A O 1
ATOM 1648 N N . HIS A 1 200 ? 18.354 4.682 -17.536 1.00 95.19 200 HIS A N 1
ATOM 1649 C CA . HIS A 1 200 ? 17.424 5.693 -18.041 1.00 95.19 200 HIS A CA 1
ATOM 1650 C C . HIS A 1 200 ? 17.937 7.110 -17.777 1.00 95.19 200 HIS A C 1
ATOM 1652 O O . HIS A 1 200 ? 18.432 7.414 -16.690 1.00 95.19 200 HIS A O 1
ATOM 1658 N N . CYS A 1 201 ? 17.718 8.008 -18.736 1.00 95.62 201 CYS A N 1
ATOM 1659 C CA . CYS A 1 201 ? 17.819 9.440 -18.494 1.00 95.62 201 CYS A CA 1
ATOM 1660 C C . CYS A 1 201 ? 16.720 9.911 -17.540 1.00 95.62 201 CYS A C 1
ATOM 1662 O O . CYS A 1 201 ? 15.540 9.688 -17.789 1.00 95.62 201 CYS A O 1
ATOM 1664 N N . THR A 1 202 ? 17.093 10.633 -16.485 1.00 94.75 202 THR A N 1
ATOM 1665 C CA . THR A 1 202 ? 16.144 11.189 -15.507 1.00 94.75 202 THR A CA 1
ATOM 1666 C C . THR A 1 202 ? 15.351 12.392 -16.027 1.00 94.75 202 THR A C 1
ATOM 1668 O O . THR A 1 202 ? 14.437 12.842 -15.345 1.00 94.75 202 THR A O 1
ATOM 1671 N N . ILE A 1 203 ? 15.690 12.909 -17.216 1.00 96.25 203 ILE A N 1
ATOM 1672 C CA . ILE A 1 203 ? 15.025 14.062 -17.842 1.00 96.25 203 ILE A CA 1
ATOM 1673 C C . ILE A 1 203 ? 14.085 13.633 -18.971 1.00 96.25 203 ILE A C 1
ATOM 1675 O O . ILE A 1 203 ? 12.930 14.036 -18.985 1.00 96.25 203 ILE A O 1
ATOM 1679 N N . CYS A 1 204 ? 14.567 12.825 -19.921 1.00 95.19 204 CYS A N 1
ATOM 1680 C CA . CYS A 1 204 ? 13.790 12.439 -21.107 1.00 95.19 204 CYS A CA 1
ATOM 1681 C C . CYS A 1 204 ? 13.446 10.945 -21.179 1.00 95.19 204 CYS A C 1
ATOM 1683 O O . CYS A 1 204 ? 12.872 10.513 -22.170 1.00 95.19 204 CYS A O 1
ATOM 1685 N N . PHE A 1 205 ? 13.825 10.147 -20.174 1.00 94.06 205 PHE A N 1
ATOM 1686 C CA . PHE A 1 205 ? 13.621 8.692 -20.137 1.00 94.06 205 PHE A CA 1
ATOM 1687 C C . PHE A 1 205 ? 14.261 7.894 -21.287 1.00 94.06 205 PHE A C 1
ATOM 1689 O O . PHE A 1 205 ? 14.040 6.692 -21.379 1.00 94.06 205 PHE A O 1
ATOM 1696 N N . ALA A 1 206 ? 15.121 8.500 -22.113 1.00 94.81 206 ALA A N 1
ATOM 1697 C CA . ALA A 1 206 ? 15.894 7.756 -23.106 1.00 94.81 206 ALA A CA 1
ATOM 1698 C C . ALA A 1 206 ? 16.796 6.698 -22.444 1.00 94.81 206 ALA A C 1
ATOM 1700 O O . ALA A 1 206 ? 17.381 6.938 -21.380 1.00 94.81 206 ALA A O 1
ATOM 1701 N N . LEU A 1 207 ? 16.935 5.549 -23.106 1.00 94.38 207 LEU A N 1
ATOM 1702 C CA . LEU A 1 207 ? 17.666 4.374 -22.637 1.00 94.38 207 LEU A CA 1
ATOM 1703 C C . LEU A 1 207 ? 18.454 3.751 -23.811 1.00 94.38 207 LEU A C 1
ATOM 1705 O O . LEU A 1 207 ? 17.884 3.629 -24.893 1.00 94.38 207 LEU A O 1
ATOM 1709 N N . PRO A 1 208 ? 19.721 3.330 -23.627 1.00 95.19 208 PRO A N 1
ATOM 1710 C CA . PRO A 1 208 ? 20.568 3.557 -22.458 1.00 95.19 208 PRO A CA 1
ATOM 1711 C C . PRO A 1 208 ? 21.294 4.918 -22.489 1.00 95.19 208 PRO A C 1
ATOM 1713 O O . PRO A 1 208 ? 21.575 5.490 -23.544 1.00 95.19 208 PRO A O 1
ATOM 1716 N N . MET A 1 209 ? 21.633 5.450 -21.312 1.00 95.81 209 MET A N 1
ATOM 1717 C CA . MET A 1 209 ? 22.639 6.509 -21.161 1.00 95.81 209 MET A CA 1
ATOM 1718 C C . MET A 1 209 ? 24.060 5.940 -21.256 1.00 95.81 209 MET A C 1
ATOM 1720 O O . MET A 1 209 ? 24.323 4.825 -20.807 1.00 95.81 209 MET A O 1
ATOM 1724 N N . ASN A 1 210 ? 24.999 6.756 -21.737 1.00 95.44 210 ASN A N 1
ATOM 1725 C CA . ASN A 1 210 ? 26.407 6.386 -21.889 1.00 95.44 210 ASN A CA 1
ATOM 1726 C C . ASN A 1 210 ? 27.222 6.783 -20.653 1.00 95.44 210 ASN A C 1
ATOM 1728 O O . ASN A 1 210 ? 27.122 7.915 -20.180 1.00 95.44 210 ASN A O 1
ATOM 1732 N N . ARG A 1 211 ? 28.079 5.891 -20.145 1.00 94.25 211 ARG A N 1
ATOM 1733 C CA . ARG A 1 211 ? 28.995 6.201 -19.034 1.00 94.25 211 ARG A CA 1
ATOM 1734 C C . ARG A 1 211 ? 30.305 6.789 -19.569 1.00 94.25 211 ARG A C 1
ATOM 1736 O O . ARG A 1 211 ? 31.018 6.123 -20.310 1.00 94.25 211 ARG A O 1
ATOM 1743 N N . LYS A 1 212 ? 30.663 8.009 -19.155 1.00 93.75 212 LYS A N 1
ATOM 1744 C CA . LYS A 1 212 ? 31.931 8.671 -19.517 1.00 93.75 212 LYS A CA 1
ATOM 1745 C C . LYS A 1 212 ? 32.473 9.491 -18.348 1.00 93.75 212 LYS A C 1
ATOM 1747 O O . LYS A 1 212 ? 31.748 10.300 -17.778 1.00 93.75 212 LYS A O 1
ATOM 1752 N N . ASN A 1 213 ? 33.744 9.290 -17.993 1.00 91.38 213 ASN A N 1
ATOM 1753 C CA . ASN A 1 213 ? 34.455 10.040 -16.942 1.00 91.38 213 ASN A CA 1
ATOM 1754 C C . ASN A 1 213 ? 33.676 10.161 -15.614 1.00 91.38 213 ASN A C 1
ATOM 1756 O O . ASN A 1 213 ? 33.632 11.223 -15.006 1.00 91.38 213 ASN A O 1
ATOM 1760 N N . GLY A 1 214 ? 33.009 9.085 -15.182 1.00 89.94 214 GLY A N 1
ATOM 1761 C CA . GLY A 1 214 ? 32.220 9.083 -13.943 1.00 89.94 214 GLY A CA 1
ATOM 1762 C C . GLY A 1 214 ? 30.793 9.636 -14.061 1.00 89.94 214 GLY A C 1
ATOM 1763 O O . GLY A 1 214 ? 30.015 9.466 -13.125 1.00 89.94 214 GLY A O 1
ATOM 1764 N N . ASN A 1 215 ? 30.409 10.191 -15.212 1.00 94.25 215 ASN A N 1
ATOM 1765 C CA . ASN A 1 215 ? 29.065 10.703 -15.476 1.00 94.25 215 ASN A CA 1
ATOM 1766 C C . ASN A 1 215 ? 28.279 9.801 -16.429 1.00 94.25 215 ASN A C 1
ATOM 1768 O O . ASN A 1 215 ? 28.845 9.156 -17.312 1.00 94.25 215 ASN A O 1
ATOM 1772 N N . TRP A 1 216 ? 26.961 9.771 -16.257 1.00 96.38 216 TRP A N 1
ATOM 1773 C CA . TRP A 1 216 ? 26.026 9.244 -17.248 1.00 96.38 216 TRP A CA 1
ATOM 1774 C C . TRP A 1 216 ? 25.577 10.382 -18.146 1.00 96.38 216 TRP A C 1
ATOM 1776 O O . TRP A 1 216 ? 25.066 11.372 -17.632 1.00 96.38 216 TRP A O 1
ATOM 1786 N N . ILE A 1 217 ? 25.736 10.227 -19.457 1.00 97.31 217 ILE A N 1
ATOM 1787 C CA . ILE A 1 217 ? 25.398 11.225 -20.472 1.00 97.31 217 ILE A CA 1
ATOM 1788 C C . ILE A 1 217 ? 24.282 10.666 -21.357 1.00 9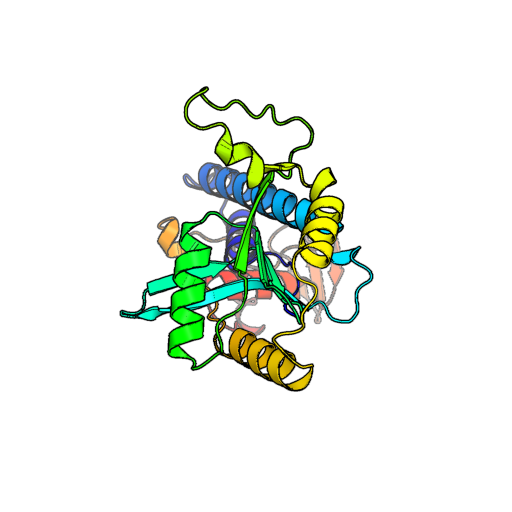7.31 217 ILE A C 1
ATOM 1790 O O . ILE A 1 217 ? 24.399 9.572 -21.915 1.00 97.31 217 ILE A O 1
ATOM 1794 N N . CYS A 1 218 ? 23.183 11.405 -21.472 1.00 97.44 218 CYS A N 1
ATOM 1795 C CA . CYS A 1 218 ? 22.067 11.041 -22.333 1.00 97.44 218 CYS A CA 1
ATOM 1796 C C . CYS A 1 218 ? 22.403 11.331 -23.799 1.00 97.44 218 CYS A C 1
ATOM 1798 O O . CYS A 1 218 ? 22.772 12.452 -24.138 1.00 97.44 218 CYS A O 1
ATOM 1800 N N . HIS A 1 219 ? 22.206 10.347 -24.675 1.00 95.38 219 HIS A N 1
ATOM 1801 C CA . HIS A 1 219 ? 22.394 10.516 -26.118 1.00 95.38 219 HIS A CA 1
ATOM 1802 C C . HIS A 1 219 ? 21.263 11.321 -26.785 1.00 95.38 219 HIS A C 1
ATOM 1804 O O . HIS A 1 219 ? 21.469 11.880 -27.854 1.00 95.38 219 HIS A O 1
ATOM 1810 N N . SER A 1 220 ? 20.078 11.379 -26.166 1.00 96.81 220 SER A N 1
ATOM 1811 C CA . SER A 1 220 ? 18.894 12.040 -26.727 1.00 96.81 220 SER A CA 1
ATOM 1812 C C . SER A 1 220 ? 18.815 13.525 -26.352 1.00 96.81 220 SER A C 1
ATOM 1814 O O . SER A 1 220 ? 18.684 14.367 -27.232 1.00 96.81 220 SER A O 1
ATOM 1816 N N . CYS A 1 221 ? 18.941 13.870 -25.063 1.00 97.19 221 CYS A N 1
ATOM 1817 C CA . CYS A 1 221 ? 18.824 15.259 -24.593 1.00 97.19 221 CYS A CA 1
ATOM 1818 C C . CYS A 1 221 ? 20.138 15.887 -24.096 1.00 97.19 221 CYS A C 1
ATOM 1820 O O . CYS A 1 221 ? 20.139 17.035 -23.663 1.00 97.19 221 CYS A O 1
ATOM 1822 N N . GLY A 1 222 ? 21.249 15.141 -24.084 1.00 96.12 222 GLY A N 1
ATOM 1823 C CA . GLY A 1 222 ? 22.554 15.633 -23.622 1.00 96.12 222 GLY A CA 1
ATOM 1824 C C . GLY A 1 222 ? 22.716 15.770 -22.101 1.00 96.12 222 GLY A C 1
ATOM 1825 O O . GLY A 1 222 ? 23.817 16.064 -21.640 1.00 96.12 222 GLY A O 1
ATOM 1826 N N . TYR A 1 223 ? 21.665 15.535 -21.304 1.00 97.31 223 TYR A N 1
ATOM 1827 C CA . TYR A 1 223 ? 21.736 15.617 -19.841 1.00 97.31 223 TYR A CA 1
ATOM 1828 C C . TYR A 1 223 ? 22.849 14.728 -19.270 1.00 97.31 223 TYR A C 1
ATOM 1830 O O . TYR A 1 223 ? 22.977 13.563 -19.655 1.00 97.31 223 TYR A O 1
ATOM 1838 N N . SER A 1 224 ? 23.618 15.271 -18.322 1.00 96.75 224 SER A N 1
ATOM 1839 C CA . SER A 1 224 ? 24.750 14.596 -17.692 1.00 96.75 224 SER A CA 1
ATOM 1840 C C . SER A 1 224 ? 24.648 14.640 -16.171 1.00 96.75 224 SER A C 1
ATOM 1842 O O . SER A 1 224 ? 24.489 15.712 -15.593 1.00 96.75 224 SER A O 1
ATOM 1844 N N . SER A 1 225 ? 24.787 13.488 -15.515 1.00 96.56 225 SER A N 1
ATOM 1845 C CA . SER A 1 225 ? 24.835 13.397 -14.050 1.00 96.56 225 SER A CA 1
ATOM 1846 C C . SER A 1 225 ? 25.553 12.122 -13.583 1.00 96.56 225 SER A C 1
ATOM 1848 O O . SER A 1 225 ? 25.383 11.067 -14.211 1.00 96.56 225 SER A O 1
ATOM 1850 N N . PRO A 1 226 ? 26.326 12.167 -12.480 1.00 94.44 226 PRO A N 1
ATOM 1851 C CA . PRO A 1 226 ? 26.959 10.977 -11.904 1.00 94.44 226 PRO A CA 1
ATOM 1852 C C . PRO A 1 226 ? 25.931 9.958 -11.386 1.00 94.44 226 PRO A C 1
ATOM 1854 O O . PRO A 1 226 ? 26.187 8.749 -11.427 1.00 94.44 226 PRO A O 1
ATOM 1857 N N . ASP A 1 227 ? 24.734 10.425 -11.017 1.00 94.88 227 ASP A N 1
ATOM 1858 C CA . ASP A 1 227 ? 23.736 9.685 -10.235 1.00 94.88 227 ASP A CA 1
ATOM 1859 C C . ASP A 1 227 ? 22.535 9.180 -11.046 1.00 94.88 227 ASP A C 1
ATOM 1861 O O . ASP A 1 227 ? 21.640 8.538 -10.497 1.00 94.88 227 ASP A O 1
ATOM 1865 N N . SER A 1 228 ? 22.516 9.377 -12.370 1.00 93.38 228 SER A N 1
ATOM 1866 C CA . SER A 1 228 ? 21.389 8.940 -13.224 1.00 93.38 228 SER A CA 1
ATOM 1867 C C . SER A 1 228 ? 21.106 7.431 -13.162 1.00 93.38 228 SER A C 1
ATOM 1869 O O . SER A 1 228 ? 20.012 6.979 -13.482 1.00 93.38 228 SER A O 1
ATOM 1871 N N . HIS A 1 229 ? 22.076 6.632 -12.712 1.00 92.12 229 HIS A N 1
ATOM 1872 C CA . HIS A 1 229 ? 21.917 5.197 -12.497 1.00 92.12 229 HIS A CA 1
ATOM 1873 C C . HIS A 1 229 ? 21.063 4.829 -11.279 1.00 92.12 229 HIS A C 1
ATOM 1875 O O . HIS A 1 229 ? 20.505 3.734 -11.268 1.00 92.12 229 HIS A O 1
ATOM 1881 N N . LEU A 1 230 ? 20.928 5.700 -10.272 1.00 92.62 230 LEU A N 1
ATOM 1882 C CA . LEU A 1 230 ? 20.258 5.355 -9.011 1.00 92.62 230 LEU A CA 1
ATOM 1883 C C . LEU A 1 230 ? 18.796 4.902 -9.200 1.00 92.62 230 LEU A C 1
ATOM 1885 O O . LEU A 1 230 ? 18.432 3.868 -8.638 1.00 92.62 230 LEU A O 1
ATOM 1889 N N . PRO A 1 231 ? 17.947 5.574 -10.007 1.00 92.38 231 PRO A N 1
ATOM 1890 C CA . PRO A 1 231 ? 16.593 5.083 -10.274 1.00 92.38 231 PRO A CA 1
ATOM 1891 C C . PRO A 1 231 ? 16.596 3.751 -11.028 1.00 92.38 231 PRO A C 1
ATOM 1893 O O . PRO A 1 231 ? 15.816 2.857 -10.717 1.00 92.38 231 PRO A O 1
ATOM 1896 N N . SER A 1 232 ? 17.527 3.583 -11.971 1.00 91.94 232 SER A N 1
ATOM 1897 C CA . SER A 1 232 ? 17.655 2.341 -12.737 1.00 91.94 232 SER A CA 1
ATOM 1898 C C . SER A 1 232 ? 18.052 1.160 -11.850 1.00 91.94 232 SER A C 1
ATOM 1900 O O . SER A 1 232 ? 17.498 0.080 -12.032 1.00 91.94 232 SER A O 1
ATOM 1902 N N . LEU A 1 233 ? 18.946 1.369 -10.873 1.00 91.19 233 LEU A N 1
ATOM 1903 C CA . LEU A 1 233 ? 19.290 0.381 -9.845 1.00 91.19 233 LEU A CA 1
ATOM 1904 C C . LEU A 1 233 ? 18.068 -0.044 -9.036 1.00 91.19 233 LEU A C 1
ATOM 1906 O O . LEU A 1 233 ? 17.863 -1.238 -8.850 1.00 91.19 233 LEU A O 1
ATOM 1910 N N . ARG A 1 234 ? 17.250 0.919 -8.590 1.00 90.62 234 ARG A N 1
ATOM 1911 C CA . ARG A 1 234 ? 16.018 0.626 -7.840 1.00 90.62 234 ARG A CA 1
ATOM 1912 C C . ARG A 1 234 ? 15.081 -0.271 -8.640 1.00 90.62 234 ARG A C 1
ATOM 1914 O O . ARG A 1 234 ? 14.576 -1.241 -8.086 1.00 90.62 234 ARG A O 1
ATOM 1921 N N . ASP A 1 235 ? 14.908 0.008 -9.931 1.00 91.88 235 ASP A N 1
ATOM 1922 C CA . ASP A 1 235 ? 14.092 -0.838 -10.804 1.00 91.88 235 ASP A CA 1
ATOM 1923 C C . ASP A 1 235 ? 14.633 -2.272 -10.858 1.00 91.88 235 ASP A C 1
ATOM 1925 O O . ASP A 1 235 ? 13.873 -3.219 -10.689 1.00 91.88 235 ASP A O 1
ATOM 1929 N N . TYR A 1 236 ? 15.944 -2.461 -11.035 1.00 89.25 236 TYR A N 1
ATOM 1930 C CA . TYR A 1 236 ? 16.507 -3.813 -11.058 1.00 89.25 236 TYR A CA 1
ATOM 1931 C C . TYR A 1 236 ? 16.376 -4.538 -9.719 1.00 89.25 236 TYR A C 1
ATOM 1933 O O . TYR A 1 236 ? 16.076 -5.730 -9.717 1.00 89.25 236 TYR A O 1
ATOM 1941 N N . THR A 1 237 ? 16.555 -3.839 -8.595 1.00 87.62 237 THR A N 1
ATOM 1942 C CA . THR A 1 237 ? 16.332 -4.419 -7.265 1.00 87.62 237 THR A CA 1
ATOM 1943 C C . THR A 1 237 ? 14.891 -4.908 -7.122 1.00 87.62 237 THR A C 1
ATOM 1945 O O . THR A 1 237 ? 14.671 -6.005 -6.623 1.00 87.62 237 THR A O 1
ATOM 1948 N N . LEU A 1 238 ? 13.915 -4.131 -7.605 1.00 88.44 238 LEU A N 1
ATOM 1949 C CA . LEU A 1 238 ? 12.494 -4.488 -7.555 1.00 88.44 238 LEU A CA 1
ATOM 1950 C C . LEU A 1 238 ? 12.121 -5.645 -8.495 1.00 88.44 238 LEU A C 1
ATOM 1952 O O . LEU A 1 238 ? 11.239 -6.429 -8.158 1.00 88.44 238 LEU A O 1
ATOM 1956 N N . LEU A 1 239 ? 12.754 -5.745 -9.669 1.00 88.69 239 LEU A N 1
ATOM 1957 C CA . LEU A 1 239 ? 12.409 -6.753 -10.681 1.00 88.69 239 LEU A CA 1
ATOM 1958 C C . LEU A 1 239 ? 13.133 -8.082 -10.494 1.00 88.69 239 LEU A C 1
ATOM 1960 O O . LEU A 1 239 ? 12.526 -9.135 -10.655 1.00 88.69 239 LEU A O 1
ATOM 1964 N N . LYS A 1 240 ? 14.431 -8.030 -10.189 1.00 77.94 240 LYS A N 1
ATOM 1965 C CA . LYS A 1 240 ? 15.298 -9.214 -10.144 1.00 77.94 240 LYS A CA 1
ATOM 1966 C C . LYS A 1 240 ? 15.551 -9.702 -8.721 1.00 77.94 240 LYS A C 1
ATOM 1968 O O . LYS A 1 240 ? 16.121 -10.767 -8.539 1.00 77.94 240 LYS A O 1
ATOM 1973 N N . ASN A 1 241 ? 15.161 -8.923 -7.708 1.00 65.31 241 ASN A N 1
ATOM 1974 C CA . ASN A 1 241 ? 15.515 -9.173 -6.309 1.00 65.31 241 ASN A CA 1
ATOM 1975 C C . ASN A 1 241 ? 17.046 -9.288 -6.100 1.00 65.31 241 ASN A C 1
ATOM 1977 O O . ASN A 1 241 ? 17.526 -10.010 -5.229 1.00 65.31 241 ASN A O 1
ATOM 1981 N N . ILE A 1 242 ? 17.830 -8.579 -6.928 1.00 55.94 242 ILE A N 1
ATOM 1982 C CA . ILE A 1 242 ? 19.299 -8.561 -6.892 1.00 55.94 242 ILE A CA 1
ATOM 1983 C C . ILE A 1 242 ? 19.771 -7.171 -6.457 1.00 55.94 242 ILE A C 1
ATOM 1985 O O . ILE A 1 242 ? 19.447 -6.166 -7.091 1.00 55.94 242 ILE A O 1
ATOM 1989 N N . LEU A 1 243 ? 20.626 -7.107 -5.432 1.00 45.69 243 LEU A N 1
ATOM 1990 C CA . LEU A 1 243 ? 21.453 -5.927 -5.160 1.00 45.69 243 LEU A CA 1
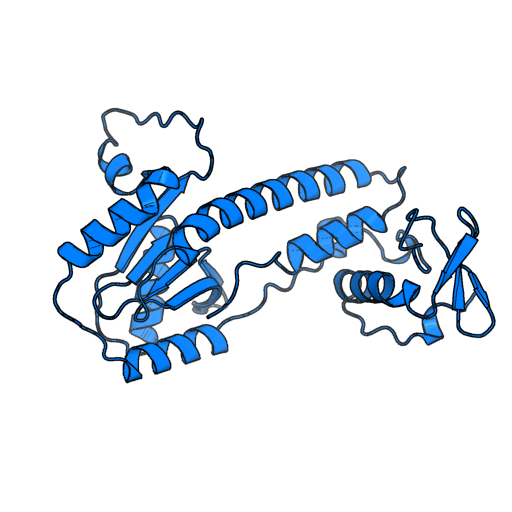ATOM 1991 C C . LEU A 1 243 ? 22.540 -5.815 -6.242 1.00 45.69 243 LEU A C 1
ATOM 1993 O O . LEU A 1 243 ? 23.648 -6.335 -6.089 1.00 45.69 243 LEU A O 1
ATOM 1997 N N . LEU A 1 244 ? 22.232 -5.167 -7.368 1.00 48.09 244 LEU A N 1
ATOM 1998 C CA . LEU A 1 244 ? 23.209 -4.992 -8.446 1.00 48.09 244 LEU A CA 1
ATOM 1999 C C . LEU A 1 244 ? 24.269 -3.950 -8.061 1.00 48.09 244 LEU A C 1
ATOM 2001 O O . LEU A 1 244 ? 23.967 -2.783 -7.813 1.00 48.09 244 LEU A O 1
ATOM 2005 N N . ARG A 1 245 ? 25.545 -4.359 -8.062 1.00 48.97 245 ARG A N 1
ATOM 2006 C CA . ARG A 1 245 ? 26.685 -3.433 -7.973 1.00 48.97 245 ARG A CA 1
ATOM 2007 C C . ARG A 1 245 ? 26.850 -2.692 -9.306 1.00 48.97 245 ARG A C 1
ATOM 2009 O O . ARG A 1 245 ? 26.747 -3.293 -10.371 1.00 48.97 245 ARG A O 1
ATOM 2016 N N . ILE A 1 246 ? 27.196 -1.402 -9.242 1.00 48.91 246 ILE A N 1
ATOM 2017 C CA . ILE A 1 246 ? 27.333 -0.458 -10.378 1.00 48.91 246 ILE A CA 1
ATOM 2018 C C . ILE A 1 246 ? 28.207 -0.991 -11.540 1.00 48.91 246 ILE A C 1
ATOM 2020 O O . ILE A 1 246 ? 28.056 -0.567 -12.683 1.00 48.91 246 ILE A O 1
ATOM 2024 N N . ARG A 1 247 ? 29.110 -1.943 -11.283 1.00 44.62 247 ARG A N 1
ATOM 2025 C CA . ARG A 1 247 ? 29.998 -2.522 -12.305 1.00 44.62 247 ARG A CA 1
ATOM 2026 C C . ARG A 1 247 ? 29.272 -3.366 -13.364 1.00 44.62 247 ARG A C 1
ATOM 2028 O O . ARG A 1 247 ? 29.823 -3.534 -14.442 1.00 44.62 247 ARG A O 1
ATOM 2035 N N . ASN A 1 248 ? 28.040 -3.811 -13.111 1.00 50.22 248 ASN A N 1
ATOM 2036 C CA . ASN A 1 248 ? 27.283 -4.660 -14.041 1.00 50.22 248 ASN A CA 1
ATOM 2037 C C . ASN A 1 248 ? 26.608 -3.882 -15.193 1.00 50.22 248 ASN A C 1
ATOM 2039 O O . ASN A 1 248 ? 26.014 -4.497 -16.069 1.00 50.22 248 ASN A O 1
ATOM 2043 N N . PHE A 1 249 ? 26.686 -2.544 -15.212 1.00 49.94 249 PHE A N 1
ATOM 2044 C CA . PHE A 1 249 ? 26.042 -1.692 -16.232 1.00 49.94 249 PHE A CA 1
ATOM 2045 C C . PHE A 1 249 ? 26.973 -1.258 -17.370 1.00 49.94 249 PHE A C 1
ATOM 2047 O O . PHE A 1 249 ? 26.568 -0.447 -18.196 1.00 49.94 249 PHE A O 1
ATOM 2054 N N . VAL A 1 250 ? 28.223 -1.734 -17.385 1.00 40.72 250 VAL A N 1
ATOM 2055 C CA . VAL A 1 250 ? 29.285 -1.258 -18.296 1.00 40.72 250 VAL A CA 1
ATOM 2056 C C . VAL A 1 250 ? 29.687 -2.333 -19.322 1.00 40.72 250 VAL A C 1
ATOM 2058 O O . VAL A 1 250 ? 30.719 -2.219 -19.968 1.00 40.72 250 VAL A O 1
ATOM 2061 N N . SER A 1 251 ? 28.896 -3.392 -19.494 1.00 33.91 251 SER A N 1
ATOM 2062 C CA . SER A 1 251 ? 29.267 -4.528 -20.348 1.00 33.91 251 SER A CA 1
ATOM 2063 C C . SER A 1 251 ? 28.327 -4.676 -21.543 1.00 33.91 251 SER A C 1
ATOM 2065 O O . SER A 1 251 ? 27.330 -5.388 -21.446 1.00 33.91 251 SER A O 1
ATOM 2067 N N . SER A 1 252 ? 28.656 -3.971 -22.631 1.00 34.19 252 SER A N 1
ATOM 2068 C CA . SER A 1 252 ? 28.569 -4.325 -24.069 1.00 34.19 252 SER A CA 1
ATOM 2069 C C . SER A 1 252 ? 28.754 -3.048 -24.882 1.00 34.19 252 SER A C 1
ATOM 2071 O O . SER A 1 252 ? 27.842 -2.194 -24.822 1.00 34.19 252 SER A O 1
#